Protein AF-A0A0D2I0I9-F1 (afdb_monomer_lite)

Structure (mmCIF, N/CA/C/O backbone):
data_AF-A0A0D2I0I9-F1
#
_entry.id   AF-A0A0D2I0I9-F1
#
loop_
_atom_site.group_PDB
_atom_site.id
_atom_site.type_symbol
_atom_site.label_atom_id
_atom_site.label_alt_id
_atom_site.label_comp_id
_atom_site.label_asym_id
_atom_site.label_entity_id
_atom_site.label_seq_id
_atom_site.pdbx_PDB_ins_code
_atom_site.Cartn_x
_atom_site.Cartn_y
_atom_site.Cartn_z
_atom_site.occupancy
_atom_site.B_iso_or_equiv
_atom_site.auth_seq_id
_atom_site.auth_comp_id
_atom_site.auth_asym_id
_atom_site.auth_atom_id
_atom_site.pdbx_PDB_model_num
ATOM 1 N N . MET A 1 1 ? 18.394 -16.737 -7.332 1.00 65.00 1 MET A N 1
ATOM 2 C CA . MET A 1 1 ? 16.960 -16.412 -7.172 1.00 65.00 1 MET A CA 1
ATOM 3 C C . MET A 1 1 ? 16.211 -17.702 -6.835 1.00 65.00 1 MET A C 1
ATOM 5 O O . MET A 1 1 ? 16.550 -18.721 -7.428 1.00 65.00 1 MET A O 1
ATOM 9 N N . ARG A 1 2 ? 15.306 -17.717 -5.844 1.00 75.50 2 ARG A N 1
ATOM 10 C CA . ARG A 1 2 ? 14.574 -18.941 -5.442 1.00 75.50 2 ARG A CA 1
ATOM 11 C C . ARG A 1 2 ? 13.540 -19.319 -6.511 1.00 75.50 2 ARG A C 1
ATOM 13 O O . ARG A 1 2 ? 13.023 -18.432 -7.182 1.00 75.50 2 ARG A O 1
ATOM 20 N N . THR A 1 3 ? 13.212 -20.605 -6.648 1.00 78.44 3 THR A N 1
ATOM 21 C CA . THR A 1 3 ? 12.229 -21.095 -7.637 1.00 78.44 3 THR A CA 1
ATOM 22 C C . THR A 1 3 ? 10.871 -20.405 -7.495 1.00 78.44 3 THR A C 1
ATOM 24 O O . THR A 1 3 ? 10.286 -20.002 -8.491 1.00 78.44 3 THR A O 1
ATOM 27 N N . GLU A 1 4 ? 10.416 -20.187 -6.261 1.00 75.25 4 GLU A N 1
ATOM 28 C CA . GLU A 1 4 ? 9.166 -19.477 -5.957 1.00 75.25 4 GLU A CA 1
ATOM 29 C C . GLU A 1 4 ? 9.177 -18.035 -6.482 1.00 75.25 4 GLU A C 1
ATOM 31 O O . GLU A 1 4 ? 8.215 -17.599 -7.103 1.00 75.25 4 GLU A O 1
ATOM 36 N N . THR A 1 5 ? 10.300 -17.323 -6.337 1.00 73.81 5 THR A N 1
ATOM 37 C CA . THR A 1 5 ? 10.480 -15.971 -6.883 1.00 73.81 5 THR A CA 1
ATOM 38 C C . THR A 1 5 ? 10.406 -15.964 -8.407 1.00 73.81 5 THR A C 1
ATOM 40 O O . THR A 1 5 ? 9.771 -15.090 -8.984 1.00 73.81 5 THR A O 1
ATOM 43 N N . VAL A 1 6 ? 11.039 -16.935 -9.073 1.00 79.25 6 VAL A N 1
ATOM 44 C CA . VAL A 1 6 ? 11.017 -17.025 -10.542 1.00 79.25 6 VAL A CA 1
ATOM 45 C C . VAL A 1 6 ? 9.598 -17.288 -11.041 1.00 79.25 6 VAL A C 1
ATOM 47 O O . VAL A 1 6 ? 9.152 -16.611 -11.965 1.00 79.25 6 VAL A O 1
ATOM 50 N N . SER A 1 7 ? 8.867 -18.206 -10.402 1.00 79.81 7 SER A N 1
ATOM 51 C CA . SER A 1 7 ? 7.455 -18.450 -10.712 1.00 79.81 7 SER A CA 1
ATOM 52 C C . SER A 1 7 ? 6.603 -17.204 -10.474 1.00 79.81 7 SER A C 1
ATOM 54 O O . SER A 1 7 ? 5.818 -16.836 -11.341 1.00 79.81 7 SER A O 1
ATOM 56 N N . PHE A 1 8 ? 6.803 -16.505 -9.352 1.00 76.50 8 PHE A N 1
ATOM 57 C CA . PHE A 1 8 ? 6.078 -15.275 -9.037 1.00 76.50 8 PHE A CA 1
ATOM 58 C C . PHE A 1 8 ? 6.312 -14.187 -10.094 1.00 76.50 8 PHE A C 1
ATOM 60 O O . PHE A 1 8 ? 5.357 -13.606 -10.603 1.00 76.50 8 PHE A O 1
ATOM 67 N N . ILE A 1 9 ? 7.568 -13.951 -10.486 1.00 75.12 9 ILE A N 1
ATOM 68 C CA . ILE A 1 9 ? 7.923 -12.994 -11.545 1.00 75.12 9 ILE A CA 1
ATOM 69 C C . ILE A 1 9 ? 7.280 -13.391 -12.868 1.00 75.12 9 ILE A C 1
ATOM 71 O O . ILE A 1 9 ? 6.683 -12.552 -13.539 1.00 75.12 9 ILE A O 1
ATOM 75 N N . PHE A 1 10 ? 7.392 -14.665 -13.243 1.00 79.69 10 PHE A N 1
ATOM 76 C CA . PHE A 1 10 ? 6.822 -15.159 -14.486 1.00 79.69 10 PHE A CA 1
ATOM 77 C C . PHE A 1 10 ? 5.309 -14.918 -14.536 1.00 79.69 10 PHE A C 1
ATOM 79 O O . PHE A 1 10 ? 4.807 -14.357 -15.509 1.00 79.69 10 PHE A O 1
ATOM 86 N N . GLU A 1 11 ? 4.603 -15.243 -13.452 1.00 78.81 11 GLU A N 1
ATOM 87 C CA . GLU A 1 11 ? 3.157 -15.050 -13.339 1.00 78.81 11 GLU A CA 1
ATOM 88 C C . GLU A 1 11 ? 2.715 -13.582 -13.337 1.00 78.81 11 GLU A C 1
ATOM 90 O O . GLU A 1 11 ? 1.663 -13.284 -13.891 1.00 78.81 11 GLU A O 1
ATOM 95 N N . HIS A 1 12 ? 3.481 -12.669 -12.735 1.00 70.19 12 HIS A N 1
ATOM 96 C CA . HIS A 1 12 ? 3.017 -11.292 -12.500 1.00 70.19 12 HIS A CA 1
ATOM 97 C C . HIS A 1 12 ? 3.595 -10.253 -13.463 1.00 70.19 12 HIS A C 1
ATOM 99 O O . HIS A 1 12 ? 3.054 -9.154 -13.566 1.00 70.19 12 HIS A O 1
ATOM 105 N N . VAL A 1 13 ? 4.696 -10.567 -14.149 1.00 75.69 13 VAL A N 1
ATOM 106 C CA . VAL A 1 13 ? 5.350 -9.647 -15.095 1.00 75.69 13 VAL A CA 1
ATOM 107 C C . VAL A 1 13 ? 5.049 -10.027 -16.541 1.00 75.69 13 VAL A C 1
ATOM 109 O O . VAL A 1 13 ? 4.868 -9.144 -17.376 1.00 75.69 13 VAL A O 1
ATOM 112 N N . PHE A 1 14 ? 5.001 -11.326 -16.850 1.00 78.81 14 PHE A N 1
ATOM 113 C CA . PHE A 1 14 ? 4.925 -11.806 -18.232 1.00 78.81 14 PHE A CA 1
ATOM 114 C C . PHE A 1 14 ? 3.568 -12.404 -18.604 1.00 78.81 14 PHE A C 1
ATOM 116 O O . PHE A 1 14 ? 3.198 -12.365 -19.778 1.00 78.81 14 PHE A O 1
ATOM 123 N N . LEU A 1 15 ? 2.829 -12.957 -17.638 1.00 75.12 15 LEU A N 1
ATOM 124 C CA . LEU A 1 15 ? 1.494 -13.492 -17.884 1.00 75.12 15 LEU A CA 1
ATOM 125 C C . LEU A 1 15 ? 0.408 -12.433 -17.636 1.00 75.12 15 LEU A C 1
ATOM 127 O O . LEU A 1 15 ? 0.596 -11.517 -16.834 1.00 75.12 15 LEU A O 1
ATOM 131 N N . PRO A 1 16 ? -0.749 -12.544 -18.315 1.00 72.00 16 PRO A N 1
ATOM 132 C CA . PRO A 1 16 ? -1.910 -11.736 -17.983 1.00 72.00 16 PRO A CA 1
ATOM 133 C C . PRO A 1 16 ? -2.309 -11.941 -16.514 1.00 72.00 16 PRO A C 1
ATOM 135 O O . PRO A 1 16 ? -2.201 -13.064 -16.013 1.00 72.00 16 PRO A O 1
ATOM 138 N N . PRO A 1 17 ? -2.839 -10.905 -15.841 1.00 64.69 17 PRO A N 1
ATOM 139 C CA . PRO A 1 17 ? -3.381 -11.059 -14.499 1.00 64.69 17 PRO A CA 1
ATOM 140 C C . PRO A 1 17 ? -4.423 -12.188 -14.465 1.00 64.69 17 PRO A C 1
ATOM 142 O O . PRO A 1 17 ? -5.365 -12.197 -15.262 1.00 64.69 17 PRO A O 1
ATOM 145 N N . LYS A 1 18 ? -4.266 -13.134 -13.535 1.00 64.38 18 LYS A N 1
ATOM 146 C CA . LYS A 1 18 ? -5.286 -14.128 -13.173 1.00 64.38 18 LYS A CA 1
ATOM 147 C C . LYS A 1 18 ? -6.562 -13.436 -12.689 1.00 64.38 18 LYS A C 1
ATOM 149 O O . LYS A 1 18 ? -6.565 -12.264 -12.301 1.00 64.38 18 LYS A O 1
ATOM 154 N N . LEU A 1 19 ? -7.660 -14.189 -12.722 1.00 59.88 19 LEU A N 1
ATOM 155 C CA . LEU A 1 19 ? -8.979 -13.685 -12.363 1.00 59.88 19 LEU A CA 1
ATOM 156 C C . LEU A 1 19 ? -9.015 -13.178 -10.908 1.00 59.88 19 LEU A C 1
ATOM 158 O O . LEU A 1 19 ? -8.387 -13.787 -10.042 1.00 59.88 19 LEU A O 1
ATOM 162 N N . PRO A 1 20 ? -9.822 -12.142 -10.600 1.00 52.94 20 PRO A N 1
ATOM 163 C CA . PRO A 1 20 ? -9.927 -11.546 -9.261 1.00 52.94 20 PRO A CA 1
ATOM 164 C C . PRO A 1 20 ? -10.445 -12.472 -8.152 1.00 52.94 20 PRO A C 1
ATOM 166 O O . PRO A 1 20 ? -10.713 -11.983 -7.063 1.00 52.94 20 PRO A O 1
ATOM 169 N N . GLN A 1 21 ? -10.683 -13.755 -8.437 1.00 52.09 21 GLN A N 1
ATOM 170 C CA . GLN A 1 21 ? -11.244 -14.749 -7.517 1.00 52.09 21 GLN A CA 1
ATOM 171 C C . GLN A 1 21 ? -10.174 -15.691 -6.934 1.00 52.09 21 GLN A C 1
ATOM 173 O O . GLN A 1 21 ? -10.448 -16.389 -5.960 1.00 52.09 21 GLN A O 1
ATOM 178 N N . GLU A 1 22 ? -8.946 -15.668 -7.461 1.00 54.88 22 GLU A N 1
ATOM 179 C CA . GLU A 1 22 ? -7.829 -16.474 -6.961 1.00 54.88 22 GLU A CA 1
ATOM 180 C C . GLU A 1 22 ? -6.856 -15.616 -6.143 1.00 54.88 22 GLU A C 1
ATOM 182 O O . GLU A 1 22 ? -6.432 -14.543 -6.569 1.00 54.88 22 GLU A O 1
ATOM 187 N N . HIS A 1 23 ? -6.509 -16.080 -4.938 1.00 51.91 23 HIS A N 1
ATOM 188 C CA . HIS A 1 23 ? -5.49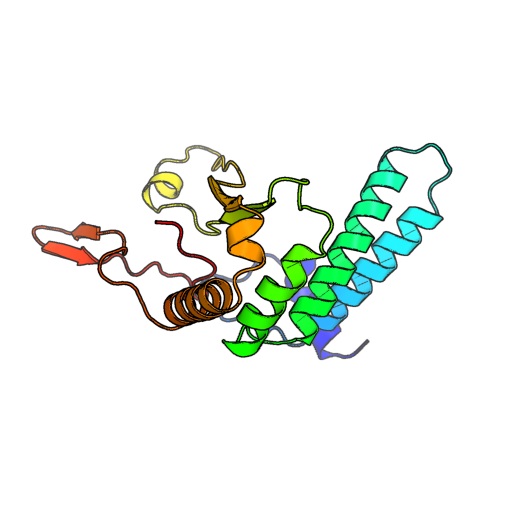5 -15.429 -4.110 1.00 51.91 23 HIS A CA 1
ATOM 189 C C . HIS A 1 23 ? -4.115 -15.724 -4.695 1.00 51.91 23 HIS A C 1
ATOM 191 O O . HIS A 1 23 ? -3.735 -16.891 -4.815 1.00 51.91 23 HIS A O 1
ATOM 197 N N . TYR A 1 24 ? -3.332 -14.689 -4.994 1.00 58.09 24 TYR A N 1
ATOM 198 C CA . TYR A 1 24 ? -1.909 -14.893 -5.217 1.00 58.09 24 TYR A CA 1
ATOM 199 C C . TYR A 1 24 ? -1.239 -15.153 -3.882 1.00 58.09 24 TYR A C 1
ATOM 201 O O . TYR A 1 24 ? -1.373 -14.385 -2.929 1.00 58.09 24 TYR A O 1
ATOM 209 N N . ASN A 1 25 ? -0.497 -16.248 -3.822 1.00 61.19 25 ASN A N 1
ATOM 210 C CA . ASN A 1 25 ? 0.466 -16.416 -2.762 1.00 61.19 25 ASN A CA 1
ATOM 211 C C . ASN A 1 25 ? 1.595 -15.404 -3.011 1.00 61.19 25 ASN A C 1
ATOM 213 O O . ASN A 1 25 ? 2.303 -15.518 -4.007 1.00 61.19 25 ASN A O 1
ATOM 217 N N . GLU A 1 26 ? 1.744 -14.401 -2.142 1.00 67.56 26 GLU A N 1
ATOM 218 C CA . GLU A 1 26 ? 2.763 -13.351 -2.299 1.00 67.56 26 GLU A CA 1
ATOM 219 C C . GLU A 1 26 ? 4.201 -13.853 -2.005 1.00 67.56 26 GLU A C 1
ATOM 221 O O . GLU A 1 26 ? 5.139 -13.058 -1.922 1.00 67.56 26 GLU A O 1
ATOM 226 N N . LEU A 1 27 ? 4.406 -15.171 -1.858 1.00 66.94 27 LEU A N 1
ATOM 227 C CA . LEU A 1 27 ? 5.730 -15.791 -1.762 1.00 66.94 27 LEU A CA 1
ATOM 228 C C . LEU A 1 27 ? 6.600 -15.385 -2.964 1.00 66.94 27 LEU A C 1
ATOM 230 O O . LEU A 1 27 ? 6.396 -15.840 -4.088 1.00 66.94 27 LEU A O 1
ATOM 234 N N . GLY A 1 28 ? 7.594 -14.533 -2.711 1.00 69.62 28 GLY A N 1
ATOM 235 C CA . GLY A 1 28 ? 8.526 -14.023 -3.717 1.00 69.62 28 GLY A CA 1
ATOM 236 C C . GLY A 1 28 ? 8.319 -12.560 -4.118 1.00 69.62 28 GLY A C 1
ATOM 237 O O . GLY A 1 28 ? 9.194 -12.018 -4.799 1.00 69.62 28 GLY A O 1
ATOM 238 N N . ALA A 1 29 ? 7.239 -11.903 -3.679 1.00 74.25 29 ALA A N 1
ATOM 239 C CA . ALA A 1 29 ? 7.004 -10.478 -3.931 1.00 74.25 29 ALA A CA 1
ATOM 240 C C . ALA A 1 29 ? 8.083 -9.585 -3.289 1.00 74.25 29 ALA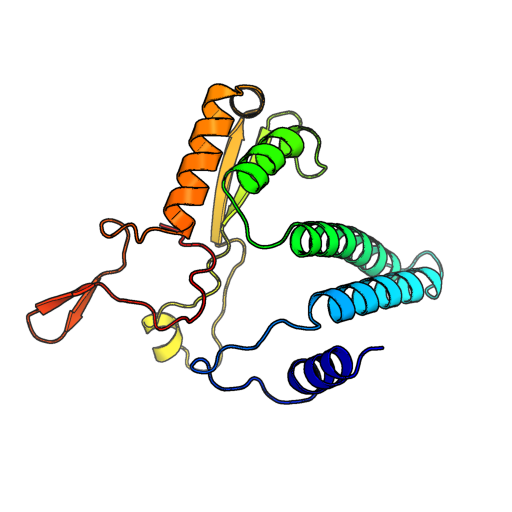 A C 1
ATOM 242 O O . ALA A 1 29 ? 8.531 -8.616 -3.900 1.00 74.25 29 ALA A O 1
ATOM 243 N N . ASP A 1 30 ? 8.558 -9.961 -2.099 1.00 76.56 30 ASP A N 1
ATOM 244 C CA . ASP A 1 30 ? 9.677 -9.333 -1.387 1.00 76.56 30 ASP A CA 1
ATOM 245 C C . ASP A 1 30 ? 10.964 -9.311 -2.224 1.00 76.56 30 ASP A C 1
ATOM 247 O O . ASP A 1 30 ? 11.649 -8.292 -2.336 1.00 76.56 30 ASP A O 1
ATOM 251 N N . ASN A 1 31 ? 11.282 -10.448 -2.841 1.00 79.06 31 ASN A N 1
ATOM 252 C CA . ASN A 1 31 ? 12.477 -10.624 -3.648 1.00 79.06 31 ASN A CA 1
ATOM 253 C C . ASN A 1 31 ? 12.342 -9.872 -4.971 1.00 79.06 31 ASN A C 1
ATOM 255 O O . ASN A 1 31 ? 13.270 -9.167 -5.350 1.00 79.06 31 ASN A O 1
ATOM 259 N N . LEU A 1 32 ? 11.182 -9.943 -5.635 1.00 82.00 32 LEU A N 1
ATOM 260 C CA . LEU A 1 32 ? 10.924 -9.151 -6.840 1.00 82.00 32 LEU A CA 1
ATOM 261 C C . LEU A 1 32 ? 11.068 -7.648 -6.564 1.00 82.00 32 LEU A C 1
ATOM 263 O O . LEU A 1 32 ? 11.703 -6.938 -7.337 1.00 82.00 32 LEU A O 1
ATOM 267 N N . LEU A 1 33 ? 10.540 -7.160 -5.443 1.00 83.38 33 LEU A N 1
ATOM 268 C CA . LEU 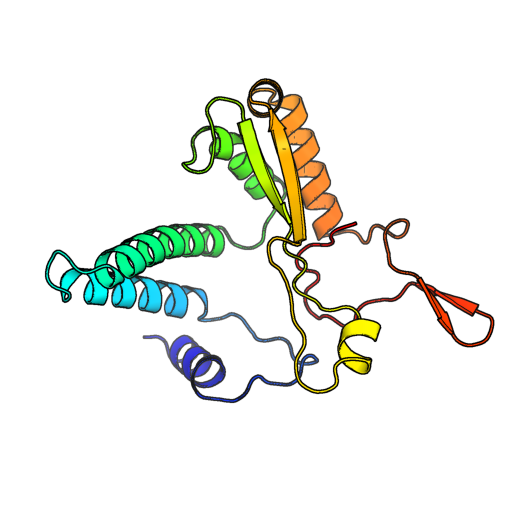A 1 33 ? 10.657 -5.753 -5.070 1.00 83.38 33 LEU A CA 1
ATOM 269 C C . LEU A 1 33 ? 12.121 -5.331 -4.843 1.00 83.38 33 LEU A C 1
ATOM 271 O O . LEU A 1 33 ? 12.524 -4.251 -5.285 1.00 83.38 33 LEU A O 1
ATOM 275 N N . LYS A 1 34 ? 12.930 -6.198 -4.219 1.00 86.88 34 LYS A N 1
ATOM 276 C CA . LYS A 1 34 ? 14.384 -6.007 -4.057 1.00 86.88 34 LYS A CA 1
ATOM 277 C C . LYS A 1 34 ? 15.104 -5.965 -5.411 1.00 86.88 34 LYS A C 1
ATOM 279 O O . LYS A 1 34 ? 15.905 -5.059 -5.632 1.00 86.88 34 LYS A O 1
ATOM 284 N N . GLU A 1 35 ? 14.769 -6.863 -6.338 1.00 87.50 35 GLU A N 1
ATOM 285 C CA . GLU A 1 35 ? 15.321 -6.860 -7.703 1.00 87.50 35 GLU A CA 1
ATOM 286 C C . GLU A 1 35 ? 14.939 -5.592 -8.484 1.00 87.50 35 GLU A C 1
ATOM 288 O O . GLU A 1 35 ? 15.789 -4.993 -9.142 1.00 87.50 35 GLU A O 1
ATOM 293 N N . ILE A 1 36 ? 13.692 -5.115 -8.368 1.00 86.75 36 ILE A N 1
ATOM 294 C CA . ILE A 1 36 ? 13.259 -3.857 -9.004 1.00 86.75 36 ILE A CA 1
ATOM 295 C C . ILE A 1 36 ? 14.014 -2.662 -8.406 1.00 86.75 36 ILE A C 1
ATOM 297 O O . ILE A 1 36 ? 14.427 -1.775 -9.155 1.00 86.75 36 ILE A O 1
ATOM 301 N N . SER A 1 37 ? 14.232 -2.627 -7.084 1.00 90.19 37 SER A N 1
ATOM 302 C CA . SER A 1 37 ? 15.028 -1.562 -6.450 1.00 90.19 37 SER A CA 1
ATOM 303 C C . SER A 1 37 ? 16.474 -1.560 -6.955 1.00 90.19 37 SER A C 1
ATOM 305 O O . SER A 1 37 ? 16.995 -0.502 -7.325 1.00 90.19 37 SER A O 1
ATOM 307 N N . HIS A 1 38 ? 17.108 -2.736 -7.049 1.00 91.44 38 HIS A N 1
ATOM 308 C CA . HIS A 1 38 ? 18.450 -2.870 -7.622 1.00 91.44 38 HIS A CA 1
ATOM 309 C C . HIS A 1 38 ? 18.499 -2.392 -9.074 1.00 91.44 38 HIS A C 1
ATOM 311 O O . HIS A 1 38 ? 19.304 -1.518 -9.392 1.00 91.44 38 HIS A O 1
ATOM 317 N N . ALA A 1 39 ? 17.582 -2.861 -9.922 1.00 91.00 39 ALA A N 1
ATOM 318 C CA . ALA A 1 39 ? 17.512 -2.434 -11.315 1.00 91.00 39 ALA A CA 1
ATOM 319 C C . ALA A 1 39 ? 17.312 -0.913 -11.440 1.00 91.00 39 ALA A C 1
ATOM 321 O O . ALA A 1 39 ? 18.018 -0.256 -12.202 1.00 91.00 39 ALA A O 1
ATOM 322 N N . ALA A 1 40 ? 16.403 -0.320 -10.657 1.00 91.25 40 ALA A N 1
ATOM 323 C CA . ALA A 1 40 ? 16.171 1.127 -10.654 1.00 91.25 40 ALA A CA 1
ATOM 324 C C . ALA A 1 40 ? 17.430 1.921 -10.258 1.00 91.25 40 ALA A C 1
ATOM 326 O O . ALA A 1 40 ? 17.701 2.988 -10.821 1.00 91.25 40 ALA A O 1
ATOM 327 N N . ARG A 1 41 ? 18.216 1.402 -9.306 1.00 93.25 41 ARG A N 1
ATOM 328 C CA . ARG A 1 41 ? 19.495 1.993 -8.894 1.00 93.25 41 ARG A CA 1
ATOM 329 C C . ARG A 1 41 ? 20.536 1.893 -10.010 1.00 93.25 41 ARG A C 1
ATOM 331 O O . ARG A 1 41 ? 21.168 2.901 -10.327 1.00 93.25 41 ARG A O 1
ATOM 338 N N . ASP A 1 42 ? 20.652 0.736 -10.651 1.00 93.75 42 ASP A N 1
ATOM 339 C CA . ASP A 1 42 ? 21.582 0.513 -11.761 1.00 93.75 42 ASP A CA 1
ATOM 340 C C . ASP A 1 42 ? 21.262 1.418 -12.958 1.00 93.75 42 ASP A C 1
ATOM 342 O O . ASP A 1 42 ? 22.155 2.093 -13.473 1.00 93.75 42 ASP A O 1
ATOM 346 N N . PHE A 1 43 ? 19.985 1.542 -13.338 1.00 90.06 43 PHE A N 1
ATOM 347 C CA . PHE A 1 43 ? 19.551 2.479 -14.383 1.00 90.06 43 PHE A CA 1
ATOM 348 C C . PHE A 1 43 ? 19.880 3.932 -14.027 1.00 90.06 43 PHE A C 1
ATOM 350 O O . PHE A 1 43 ? 20.400 4.677 -14.858 1.00 90.06 43 PHE A O 1
ATOM 357 N N . SER A 1 44 ? 19.646 4.341 -12.778 1.00 89.75 44 SER A N 1
ATOM 358 C CA . SER A 1 44 ? 20.027 5.675 -12.300 1.00 89.75 44 SER A CA 1
ATOM 359 C C . SER A 1 44 ? 21.542 5.934 -12.395 1.00 89.75 44 SER A C 1
ATOM 361 O O . SER A 1 44 ? 21.967 7.063 -12.664 1.00 89.75 44 SER A O 1
ATOM 363 N N . HIS A 1 45 ? 22.378 4.916 -12.183 1.00 89.69 45 HIS A N 1
ATOM 364 C CA . HIS A 1 45 ? 23.834 5.045 -12.290 1.00 89.69 45 HIS A CA 1
ATOM 365 C C . HIS A 1 45 ? 24.345 4.997 -13.732 1.00 89.69 45 HIS A C 1
ATOM 367 O O . HIS A 1 45 ? 25.321 5.680 -14.041 1.00 89.69 45 HIS A O 1
ATOM 373 N N . ALA A 1 46 ? 23.687 4.235 -14.605 1.00 91.44 46 ALA A N 1
ATOM 374 C CA . ALA A 1 46 ? 24.055 4.105 -16.012 1.00 91.44 46 ALA A CA 1
ATOM 375 C C . ALA A 1 46 ? 23.721 5.358 -16.842 1.00 91.44 46 ALA A C 1
ATOM 377 O O . ALA A 1 46 ? 24.360 5.613 -17.864 1.00 91.44 46 ALA A O 1
ATOM 378 N N . LEU A 1 47 ? 22.734 6.154 -16.416 1.00 89.75 47 LEU A N 1
ATOM 379 C CA . LEU A 1 47 ? 22.334 7.366 -17.126 1.00 89.75 47 LEU A CA 1
ATOM 380 C C . LEU A 1 47 ? 23.289 8.547 -16.833 1.00 89.75 47 LEU A C 1
ATOM 382 O O . LEU A 1 47 ? 23.535 8.877 -15.667 1.00 89.75 47 LEU A O 1
ATOM 386 N N . PRO A 1 48 ? 23.799 9.249 -17.863 1.00 84.06 48 PRO A N 1
ATOM 387 C CA . PRO A 1 48 ? 24.659 10.416 -17.678 1.00 84.06 48 PRO A CA 1
ATOM 388 C C . PRO A 1 48 ? 23.897 11.598 -17.051 1.00 84.06 48 PRO A C 1
ATOM 390 O O . PRO A 1 48 ? 22.691 11.757 -17.238 1.00 84.06 48 PRO A O 1
ATOM 393 N N . ALA A 1 49 ? 24.597 12.453 -16.296 1.00 78.00 49 ALA A N 1
ATOM 394 C CA . ALA A 1 49 ? 24.045 13.738 -15.852 1.00 78.00 49 ALA A CA 1
ATOM 395 C C . ALA A 1 49 ? 24.281 14.839 -16.906 1.00 78.00 49 ALA A C 1
ATOM 397 O O . ALA A 1 49 ? 25.360 14.852 -17.498 1.00 78.00 49 ALA A O 1
ATOM 398 N N . PRO A 1 50 ? 23.354 15.806 -17.075 1.00 77.62 50 PRO A N 1
ATOM 399 C CA . PRO A 1 50 ? 22.025 15.910 -16.466 1.00 77.62 50 PRO A CA 1
ATOM 400 C C . PRO A 1 50 ? 20.954 15.219 -17.330 1.00 77.62 50 PRO A C 1
ATOM 402 O O . PRO A 1 50 ? 20.706 15.619 -18.462 1.00 77.62 50 PRO A O 1
ATOM 405 N N . ASN A 1 51 ? 20.289 14.200 -16.783 1.00 78.62 51 ASN A N 1
ATOM 406 C CA . ASN A 1 51 ? 19.148 13.548 -17.424 1.00 78.62 51 ASN A CA 1
ATOM 407 C C . ASN A 1 51 ? 17.963 13.533 -16.445 1.00 78.62 51 ASN A C 1
ATOM 409 O O . ASN A 1 51 ? 18.093 13.067 -15.312 1.00 78.62 51 ASN A O 1
ATOM 413 N N . ASN A 1 52 ? 16.809 14.044 -16.876 1.00 85.25 52 ASN A N 1
ATOM 414 C CA . ASN A 1 52 ? 15.580 14.040 -16.079 1.00 85.25 52 ASN A CA 1
ATOM 415 C C . ASN A 1 52 ? 15.153 12.614 -15.696 1.00 85.25 52 ASN A C 1
ATOM 417 O O . ASN A 1 52 ? 14.679 12.394 -14.583 1.00 85.25 52 ASN A O 1
ATOM 421 N N . GLU A 1 53 ? 15.397 11.627 -16.558 1.00 84.81 53 GLU A N 1
ATOM 422 C CA . GLU A 1 53 ? 15.127 10.216 -16.268 1.00 84.81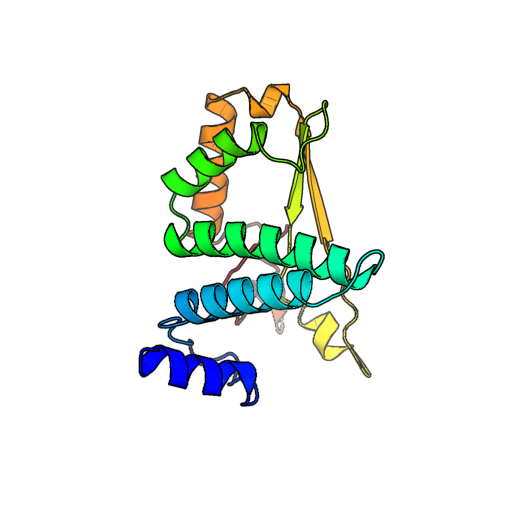 53 GLU A CA 1
ATOM 423 C C . GLU A 1 53 ? 15.978 9.702 -15.109 1.00 84.81 53 GLU A C 1
ATOM 425 O O . GLU A 1 53 ? 15.476 8.990 -14.243 1.00 84.81 53 GLU A O 1
ATOM 430 N N . ARG A 1 54 ? 17.244 10.129 -15.016 1.00 86.12 54 ARG A N 1
ATOM 431 C CA . ARG A 1 54 ? 18.107 9.785 -13.879 1.00 86.12 54 ARG A CA 1
ATOM 432 C C . ARG A 1 54 ? 17.496 10.249 -12.560 1.00 86.12 54 ARG A C 1
ATOM 434 O O . ARG A 1 54 ? 17.536 9.520 -11.568 1.00 86.12 54 ARG A O 1
ATOM 441 N N . HIS A 1 55 ? 16.915 11.450 -12.545 1.00 83.38 55 HIS A N 1
ATOM 442 C CA . HIS A 1 55 ? 16.216 11.956 -11.367 1.00 83.38 55 HIS A CA 1
ATOM 443 C C . HIS A 1 55 ? 14.995 11.094 -11.028 1.00 83.38 55 HIS A C 1
ATOM 445 O O . HIS A 1 55 ? 14.814 10.742 -9.864 1.00 83.38 55 HIS A O 1
ATOM 451 N N . ILE A 1 56 ? 14.204 10.700 -12.030 1.00 85.62 56 ILE A N 1
ATOM 452 C CA . ILE A 1 56 ? 13.036 9.827 -11.847 1.00 85.62 56 ILE A CA 1
ATOM 453 C C . ILE A 1 56 ? 13.457 8.477 -11.251 1.00 85.62 56 ILE A C 1
ATOM 455 O O . ILE A 1 56 ? 12.914 8.079 -10.223 1.00 85.62 56 ILE A O 1
ATOM 459 N N . TRP A 1 57 ? 14.472 7.813 -11.812 1.00 88.62 57 TRP A N 1
ATOM 460 C CA . TRP A 1 57 ? 14.983 6.535 -11.295 1.00 88.62 57 TRP A CA 1
ATOM 461 C C . TRP A 1 57 ? 15.590 6.660 -9.888 1.00 88.62 57 TRP A C 1
ATOM 463 O O . TRP A 1 57 ? 15.408 5.782 -9.041 1.00 88.62 57 TRP A O 1
ATOM 473 N N . THR A 1 58 ? 16.246 7.785 -9.584 1.00 86.44 58 THR A N 1
ATOM 474 C CA . THR A 1 58 ? 16.735 8.086 -8.224 1.00 86.44 58 THR A CA 1
ATOM 475 C C . THR A 1 58 ? 15.585 8.247 -7.225 1.00 86.44 58 THR A C 1
ATOM 477 O O . THR A 1 58 ? 15.669 7.764 -6.098 1.00 86.44 58 THR A O 1
ATOM 480 N N . GLN A 1 59 ? 14.502 8.929 -7.603 1.00 81.62 59 GLN A N 1
ATOM 481 C CA . GLN A 1 59 ? 13.327 9.070 -6.736 1.00 81.62 59 GLN A CA 1
ATOM 482 C C . GLN A 1 59 ? 12.596 7.736 -6.566 1.00 81.62 59 GLN A C 1
ATOM 484 O O . GLN A 1 59 ? 12.205 7.386 -5.451 1.00 81.62 59 GLN A O 1
ATOM 489 N N . LEU A 1 60 ? 12.456 6.971 -7.652 1.00 80.62 60 LEU A N 1
ATOM 490 C CA . LEU A 1 60 ? 11.805 5.667 -7.636 1.00 80.62 60 LEU A CA 1
ATOM 491 C C . LEU A 1 60 ? 12.551 4.684 -6.730 1.00 80.62 60 LEU A C 1
ATOM 493 O O . LEU A 1 60 ? 11.925 4.103 -5.852 1.00 80.62 60 LEU A O 1
ATOM 497 N N . SER A 1 61 ? 13.873 4.549 -6.877 1.00 86.12 61 SER A N 1
ATOM 498 C CA . SER A 1 61 ? 14.694 3.674 -6.017 1.00 86.12 61 SER A CA 1
ATOM 499 C C . SER A 1 61 ? 14.554 4.017 -4.531 1.00 86.12 61 SER A C 1
ATOM 501 O O . SER A 1 61 ? 14.290 3.133 -3.722 1.00 86.12 61 SER A O 1
ATOM 503 N N . ARG A 1 62 ? 14.598 5.307 -4.167 1.00 82.06 62 ARG A N 1
ATOM 504 C CA . ARG A 1 62 ? 14.354 5.753 -2.781 1.00 82.06 62 ARG A CA 1
ATOM 505 C C . ARG A 1 62 ? 12.960 5.397 -2.275 1.00 82.06 62 ARG A C 1
ATOM 507 O O . ARG A 1 62 ? 12.796 5.094 -1.097 1.00 82.06 62 ARG A O 1
ATOM 514 N N . SER A 1 63 ? 11.946 5.477 -3.135 1.00 76.38 63 SER A N 1
ATOM 515 C CA . SER A 1 63 ? 10.597 5.056 -2.767 1.00 76.38 63 SER A CA 1
ATOM 516 C C . SER A 1 63 ? 10.541 3.544 -2.573 1.00 76.38 63 SER A C 1
ATOM 518 O O . SER A 1 63 ? 10.009 3.106 -1.558 1.00 76.38 63 SER A O 1
ATOM 520 N N . LEU A 1 64 ? 11.107 2.761 -3.495 1.00 81.31 64 LEU A N 1
ATOM 521 C CA . LEU A 1 64 ? 11.131 1.296 -3.444 1.00 81.31 64 LEU A CA 1
ATOM 522 C C . LEU A 1 64 ? 11.826 0.770 -2.187 1.00 81.31 64 LEU A C 1
ATOM 524 O O . LEU A 1 64 ? 11.314 -0.164 -1.582 1.00 81.31 64 LEU A O 1
ATOM 528 N N . ASP A 1 65 ? 12.904 1.410 -1.731 1.00 82.88 65 ASP A N 1
ATOM 529 C CA . ASP A 1 65 ? 13.562 1.050 -0.467 1.00 82.88 65 ASP A CA 1
ATOM 530 C C . ASP A 1 65 ? 12.596 1.157 0.732 1.00 82.88 65 ASP A C 1
ATOM 532 O O . ASP A 1 65 ? 12.576 0.278 1.595 1.00 82.88 65 ASP A O 1
ATOM 536 N N . LYS A 1 66 ? 11.705 2.162 0.746 1.00 77.25 66 LYS A N 1
ATOM 537 C CA . LYS A 1 66 ? 10.641 2.263 1.763 1.00 77.25 66 LYS A CA 1
ATOM 538 C C . LYS A 1 66 ? 9.589 1.166 1.616 1.00 77.25 66 LYS A C 1
ATOM 540 O O . LYS A 1 66 ? 9.106 0.649 2.616 1.00 77.25 66 LYS A O 1
ATOM 545 N N . TRP A 1 67 ? 9.219 0.803 0.387 1.00 72.00 67 TRP A N 1
ATOM 546 C CA . TRP A 1 67 ? 8.278 -0.297 0.153 1.00 72.00 67 TRP A CA 1
ATOM 547 C C . TRP A 1 67 ? 8.851 -1.639 0.613 1.00 72.00 67 TRP A C 1
ATOM 549 O O . TRP A 1 67 ? 8.116 -2.426 1.201 1.00 72.00 67 TRP A O 1
ATOM 559 N N . ILE A 1 68 ? 10.149 -1.877 0.400 1.00 81.44 68 ILE A N 1
ATOM 560 C CA . ILE A 1 68 ? 10.852 -3.069 0.896 1.00 81.44 68 ILE A CA 1
ATOM 561 C C . ILE A 1 68 ? 10.784 -3.114 2.416 1.00 81.44 68 ILE A C 1
ATOM 563 O O . ILE A 1 68 ? 10.422 -4.141 2.977 1.00 81.44 68 ILE A O 1
ATOM 567 N N . GLU A 1 69 ? 11.063 -1.994 3.081 1.00 79.12 69 GLU A N 1
ATOM 568 C CA . GLU A 1 69 ? 10.971 -1.904 4.537 1.00 79.12 69 GLU A CA 1
ATOM 569 C C . GLU A 1 69 ? 9.548 -2.183 5.045 1.00 79.12 69 GLU A C 1
ATOM 571 O O . GLU A 1 69 ? 9.364 -2.919 6.014 1.00 79.12 69 GLU A O 1
ATOM 576 N N . VAL A 1 70 ? 8.529 -1.622 4.387 1.00 71.19 70 VAL A N 1
ATOM 577 C CA . VAL A 1 70 ? 7.120 -1.878 4.723 1.00 71.19 70 VAL A CA 1
ATOM 578 C C . VAL A 1 70 ? 6.775 -3.356 4.538 1.00 71.19 70 VAL A C 1
ATOM 580 O O . VAL A 1 70 ? 6.095 -3.924 5.388 1.00 71.19 70 VAL A O 1
ATOM 583 N N . TYR A 1 71 ? 7.258 -3.983 3.465 1.00 70.56 71 TYR A N 1
ATOM 584 C CA . TYR A 1 71 ? 6.996 -5.389 3.169 1.00 70.56 71 TYR A CA 1
ATOM 585 C C . TYR A 1 71 ? 7.712 -6.332 4.150 1.00 70.56 71 TYR A C 1
ATOM 587 O O . TYR A 1 71 ? 7.093 -7.254 4.680 1.00 70.56 71 TYR A O 1
ATOM 595 N N . ASP A 1 72 ? 8.982 -6.059 4.470 1.00 74.31 72 ASP A N 1
ATOM 596 C CA . ASP A 1 72 ? 9.777 -6.825 5.442 1.00 74.31 72 ASP A CA 1
ATOM 597 C C . ASP A 1 72 ? 9.195 -6.715 6.869 1.00 74.31 72 ASP A C 1
ATOM 599 O O . ASP A 1 72 ? 9.320 -7.644 7.668 1.00 74.31 72 ASP A O 1
ATOM 603 N N . ARG A 1 73 ? 8.504 -5.610 7.198 1.00 68.81 73 ARG A N 1
ATOM 604 C CA . ARG A 1 73 ? 7.758 -5.458 8.465 1.00 68.81 73 ARG A CA 1
ATOM 605 C C . ARG A 1 73 ? 6.503 -6.345 8.536 1.00 68.81 73 ARG A C 1
ATOM 607 O O . ARG A 1 73 ? 5.950 -6.502 9.624 1.00 68.81 73 ARG A O 1
ATOM 614 N N . GLY A 1 74 ? 6.085 -6.963 7.431 1.00 66.88 74 GLY A N 1
ATOM 615 C CA . GLY A 1 74 ? 4.963 -7.899 7.368 1.00 66.88 74 GLY A CA 1
ATOM 616 C C . GLY A 1 74 ? 3.587 -7.226 7.365 1.00 66.88 74 GLY A C 1
ATOM 617 O O . GLY A 1 74 ? 3.433 -6.054 7.023 1.00 66.88 74 GLY A O 1
ATOM 618 N N . VAL A 1 75 ? 2.552 -7.991 7.729 1.00 66.19 75 VAL A N 1
ATOM 619 C CA . VAL A 1 75 ? 1.163 -7.501 7.736 1.00 66.19 75 VAL A CA 1
ATOM 620 C C . VAL A 1 75 ? 1.024 -6.345 8.736 1.00 66.19 75 VAL A C 1
ATOM 622 O O . VAL A 1 75 ? 1.445 -6.503 9.886 1.00 66.19 75 VAL A O 1
ATOM 625 N N . PRO A 1 76 ? 0.408 -5.206 8.351 1.00 65.88 76 PRO A N 1
ATOM 626 C CA . PRO A 1 76 ? 0.172 -4.093 9.261 1.00 65.88 76 PRO A CA 1
ATOM 627 C C . PRO A 1 76 ? -0.556 -4.563 10.523 1.00 65.88 76 PRO A C 1
ATOM 629 O O . PRO A 1 76 ? -1.739 -4.889 10.501 1.00 65.88 76 PRO A O 1
ATOM 632 N N . CYS A 1 77 ? 0.160 -4.609 11.643 1.00 72.38 77 CYS A N 1
ATOM 633 C CA . CYS A 1 77 ? -0.422 -4.862 12.953 1.00 72.38 77 CYS A CA 1
ATOM 634 C C . CYS A 1 77 ? -0.508 -3.551 13.736 1.00 72.38 77 CYS A C 1
ATOM 636 O O . CYS A 1 77 ? 0.174 -2.572 13.418 1.00 72.38 77 CYS A O 1
ATOM 638 N N . ARG A 1 78 ? -1.326 -3.529 14.793 1.00 78.62 78 ARG A N 1
ATOM 639 C CA . ARG A 1 78 ? -1.555 -2.334 15.623 1.00 78.62 78 ARG A CA 1
ATOM 640 C C . ARG A 1 78 ? -0.258 -1.620 16.024 1.00 78.62 78 ARG A C 1
ATOM 642 O O . ARG A 1 78 ? -0.175 -0.395 15.936 1.00 78.62 78 ARG A O 1
ATOM 649 N N . ASN A 1 79 ? 0.760 -2.382 16.420 1.00 79.88 79 ASN A N 1
ATOM 650 C CA . ASN A 1 79 ? 2.047 -1.835 16.846 1.00 79.88 79 ASN A CA 1
ATOM 651 C C . ASN A 1 79 ? 2.819 -1.224 15.671 1.00 79.88 79 ASN A C 1
ATOM 653 O O . ASN A 1 79 ? 3.284 -0.096 15.783 1.00 79.88 79 ASN A O 1
ATOM 657 N N . ILE A 1 80 ? 2.896 -1.920 14.532 1.00 78.69 80 ILE A N 1
ATOM 658 C CA . ILE A 1 80 ? 3.588 -1.425 13.331 1.00 78.69 80 ILE A CA 1
ATOM 659 C C . ILE A 1 80 ? 2.945 -0.128 12.834 1.00 78.69 80 ILE A C 1
ATOM 661 O O . ILE A 1 80 ? 3.665 0.823 12.528 1.00 78.69 80 ILE A O 1
ATOM 665 N N . ILE A 1 81 ? 1.610 -0.061 12.798 1.00 79.62 81 ILE A N 1
ATOM 666 C CA . ILE A 1 81 ? 0.872 1.141 12.383 1.00 79.62 81 ILE A CA 1
ATOM 667 C C . ILE A 1 81 ? 1.191 2.302 13.327 1.00 79.62 81 ILE A C 1
ATOM 669 O O . ILE A 1 81 ? 1.570 3.378 12.872 1.00 79.62 81 ILE A O 1
ATOM 673 N N . THR A 1 82 ? 1.099 2.075 14.639 1.00 82.44 82 THR A N 1
ATOM 674 C CA . THR A 1 82 ? 1.345 3.121 15.644 1.00 82.44 82 THR A CA 1
ATOM 675 C C . THR A 1 82 ? 2.785 3.630 15.580 1.00 82.44 82 THR A C 1
ATOM 677 O O . THR A 1 82 ? 2.998 4.831 15.458 1.00 82.44 82 THR A O 1
ATOM 680 N N . THR A 1 83 ? 3.777 2.735 15.561 1.00 81.69 83 THR A N 1
ATOM 681 C CA . THR A 1 83 ? 5.196 3.113 15.451 1.00 81.69 83 THR A CA 1
ATOM 682 C C . THR A 1 83 ? 5.492 3.832 14.136 1.00 81.69 83 THR A C 1
ATOM 684 O O . THR A 1 83 ? 6.293 4.762 14.103 1.00 81.69 83 THR A O 1
ATOM 687 N N . THR A 1 84 ? 4.833 3.445 13.043 1.00 79.50 84 THR A N 1
ATOM 688 C CA . THR A 1 84 ? 4.957 4.165 11.769 1.00 79.50 84 THR A CA 1
ATOM 689 C C . THR A 1 84 ? 4.417 5.586 11.900 1.00 79.50 84 THR A C 1
ATOM 691 O O . THR A 1 84 ? 5.121 6.520 11.536 1.00 79.50 84 THR A O 1
ATOM 694 N N . LEU A 1 85 ? 3.228 5.780 12.479 1.00 80.88 85 LEU A N 1
ATOM 695 C CA . LEU A 1 85 ? 2.651 7.111 12.706 1.00 80.88 85 LEU A CA 1
ATOM 696 C C . LEU A 1 85 ? 3.529 7.998 13.605 1.00 80.88 85 LEU A C 1
ATOM 698 O O . LEU A 1 85 ? 3.671 9.188 13.333 1.00 80.88 85 LEU A O 1
ATOM 702 N N . GLU A 1 86 ? 4.151 7.424 14.635 1.00 81.31 86 GLU A N 1
ATOM 703 C CA . GLU A 1 86 ? 5.103 8.138 15.499 1.00 81.31 86 GLU A CA 1
ATOM 704 C C . GLU A 1 86 ? 6.343 8.598 14.716 1.00 81.31 86 GLU A C 1
ATOM 706 O O . GLU A 1 86 ? 6.808 9.730 14.874 1.00 81.31 86 GLU A O 1
ATOM 711 N N . ASN A 1 87 ? 6.846 7.745 13.821 1.00 76.94 87 ASN A N 1
ATOM 712 C CA . ASN A 1 87 ? 8.015 8.039 12.996 1.00 76.94 87 ASN A CA 1
ATOM 713 C C . ASN A 1 87 ? 7.696 8.947 11.802 1.00 76.94 87 ASN A C 1
ATOM 715 O O . ASN A 1 87 ? 8.596 9.628 11.313 1.00 76.94 87 ASN A O 1
ATOM 719 N N . ILE A 1 88 ? 6.432 9.025 11.361 1.00 70.25 88 ILE A N 1
ATOM 720 C CA . ILE A 1 88 ? 6.017 9.911 10.263 1.00 70.25 88 ILE A CA 1
ATOM 721 C C . ILE A 1 88 ? 6.402 11.351 10.563 1.00 70.25 88 ILE A C 1
ATOM 723 O O . ILE A 1 88 ? 6.784 12.043 9.631 1.00 70.25 88 ILE A O 1
ATOM 727 N N . CYS A 1 89 ? 6.401 11.801 11.826 1.00 58.12 89 CYS A N 1
ATOM 728 C CA . CYS A 1 89 ? 6.848 13.150 12.196 1.00 58.12 89 CYS A CA 1
ATOM 729 C C . CYS A 1 89 ? 8.272 13.484 11.693 1.00 58.12 89 CYS A C 1
ATOM 731 O O . CYS A 1 89 ? 8.594 14.661 11.519 1.00 58.12 89 CYS A O 1
ATOM 733 N N . GLN A 1 90 ? 9.105 12.471 11.443 1.00 54.41 90 GLN A N 1
ATOM 734 C CA . GLN A 1 90 ? 10.493 12.597 10.993 1.00 54.41 90 GLN A CA 1
ATOM 735 C C . GLN A 1 90 ? 10.663 12.454 9.470 1.00 54.41 90 GLN A C 1
ATOM 737 O O . GLN A 1 90 ? 11.769 12.647 8.970 1.00 54.41 90 GLN A O 1
ATOM 742 N N . ASP A 1 91 ? 9.600 12.124 8.727 1.00 53.22 91 ASP A N 1
ATOM 743 C CA . ASP A 1 91 ? 9.700 11.693 7.332 1.00 53.22 91 ASP A CA 1
ATOM 744 C C . ASP A 1 91 ? 9.383 12.803 6.299 1.00 53.22 91 ASP A C 1
ATOM 746 O O . ASP A 1 91 ? 8.630 13.750 6.535 1.00 53.22 91 ASP A O 1
ATOM 750 N N . VAL A 1 92 ? 9.989 12.678 5.114 1.00 43.53 92 VAL A N 1
ATOM 751 C CA . VAL A 1 92 ? 10.289 13.760 4.142 1.00 43.53 92 VAL A CA 1
ATOM 752 C C . VAL A 1 92 ? 9.065 14.445 3.498 1.00 43.53 92 VAL A C 1
ATOM 754 O O . VAL A 1 92 ? 9.197 15.528 2.931 1.00 43.53 92 VAL A O 1
ATOM 757 N N . ARG A 1 93 ? 7.858 13.867 3.586 1.00 51.56 93 ARG A N 1
ATOM 758 C CA . ARG A 1 93 ? 6.621 14.494 3.063 1.00 51.56 93 ARG A CA 1
ATOM 759 C C . ARG A 1 93 ? 5.973 15.490 4.035 1.00 51.56 93 ARG A C 1
ATOM 761 O O . ARG A 1 93 ? 4.960 16.098 3.688 1.00 51.56 93 ARG A O 1
ATOM 768 N N . ASN A 1 94 ? 6.548 15.691 5.218 1.00 58.50 94 ASN A N 1
ATOM 769 C CA . ASN A 1 94 ? 6.008 16.630 6.191 1.00 58.50 94 ASN A CA 1
ATOM 770 C C . ASN A 1 94 ? 6.470 18.055 5.923 1.00 58.50 94 ASN A C 1
ATOM 772 O O . ASN A 1 94 ? 7.659 18.377 5.941 1.00 58.50 94 ASN A O 1
ATOM 776 N N . GLY A 1 95 ? 5.493 18.937 5.740 1.00 62.09 95 GLY A N 1
ATOM 777 C CA . GLY A 1 95 ? 5.738 20.366 5.803 1.00 62.09 95 GLY A CA 1
ATOM 778 C C . GLY A 1 95 ? 5.967 20.811 7.252 1.00 62.09 95 GLY A C 1
ATOM 779 O O . GLY A 1 95 ? 5.583 20.117 8.195 1.00 62.09 95 GLY A O 1
ATOM 780 N N . PRO A 1 96 ? 6.490 22.027 7.473 1.00 66.44 96 PRO A N 1
ATOM 781 C CA . PRO A 1 96 ? 6.706 22.572 8.819 1.00 66.44 96 PRO A CA 1
ATOM 782 C C . PRO A 1 96 ? 5.426 22.650 9.674 1.00 66.44 96 PRO A C 1
ATOM 784 O O . PRO A 1 96 ? 5.509 22.811 10.889 1.00 66.44 96 PRO A O 1
ATOM 787 N N . LYS A 1 97 ? 4.250 22.536 9.044 1.00 80.81 97 LYS A N 1
ATOM 788 C CA . LYS A 1 97 ? 2.930 22.645 9.670 1.00 80.81 97 LYS A CA 1
ATOM 789 C C . LYS A 1 97 ? 2.295 21.292 10.024 1.00 80.81 97 LYS A C 1
ATOM 791 O O . LYS A 1 97 ? 1.333 21.286 10.787 1.00 80.81 97 LYS A O 1
ATOM 796 N N . GLY A 1 98 ? 2.791 20.170 9.491 1.00 83.12 98 GLY A N 1
ATOM 797 C CA . GLY A 1 98 ? 2.171 18.858 9.694 1.00 83.12 98 GLY A CA 1
ATOM 798 C C . GLY A 1 98 ? 2.369 17.870 8.542 1.00 83.12 98 GLY A C 1
ATOM 799 O O . GLY A 1 98 ? 3.216 18.076 7.670 1.00 83.12 98 GLY A O 1
ATOM 800 N N . ALA A 1 99 ? 1.554 16.817 8.540 1.00 83.31 99 ALA A N 1
ATOM 801 C CA . ALA A 1 99 ? 1.585 15.711 7.585 1.00 83.31 99 ALA A CA 1
ATOM 802 C C . ALA A 1 99 ? 0.289 15.656 6.767 1.00 83.31 99 ALA A C 1
ATOM 804 O O . ALA A 1 99 ? -0.792 15.939 7.282 1.00 83.31 99 ALA A O 1
ATOM 805 N N . VAL A 1 100 ? 0.392 15.256 5.500 1.00 82.31 100 VAL A N 1
ATOM 806 C CA . VAL A 1 100 ? -0.764 14.963 4.643 1.00 82.31 100 VAL A CA 1
ATOM 807 C C . VAL A 1 100 ? -0.852 13.453 4.455 1.00 82.31 100 VAL A C 1
ATOM 809 O O . VAL A 1 100 ? 0.095 12.825 3.986 1.00 82.31 100 VAL A O 1
ATOM 812 N N . PHE A 1 101 ? -1.997 12.885 4.814 1.00 77.50 101 PHE A N 1
ATOM 813 C CA . PHE A 1 101 ? -2.333 11.482 4.613 1.00 77.50 101 PHE A CA 1
ATOM 814 C C . PHE A 1 101 ? -3.212 11.357 3.379 1.00 77.50 101 PHE A C 1
ATOM 816 O O . PHE A 1 101 ? -4.312 11.898 3.346 1.00 77.50 101 PHE A O 1
ATOM 823 N N . GLU A 1 102 ? -2.730 10.649 2.368 1.00 73.56 102 GLU A N 1
ATOM 824 C CA . GLU A 1 102 ? -3.447 10.420 1.117 1.00 73.56 102 GLU A CA 1
ATOM 825 C C . GLU A 1 102 ? -4.146 9.058 1.165 1.00 73.56 102 GLU A C 1
ATOM 827 O O . GLU A 1 102 ? -3.516 8.029 1.414 1.00 73.56 102 GLU A O 1
ATOM 832 N N . CYS A 1 103 ? -5.456 9.044 0.927 1.00 68.38 103 CYS A N 1
ATOM 833 C CA . CYS A 1 103 ? -6.238 7.819 0.842 1.00 68.38 103 CYS A CA 1
ATOM 834 C C . CYS A 1 103 ? -6.276 7.331 -0.610 1.00 68.38 103 CYS A C 1
ATOM 836 O O . CYS A 1 103 ? -6.690 8.057 -1.522 1.00 68.38 103 CYS A O 1
ATOM 838 N N . PHE A 1 104 ? -5.887 6.073 -0.809 1.00 62.09 104 PHE A N 1
ATOM 839 C CA . PHE A 1 104 ? -5.935 5.399 -2.101 1.00 62.09 104 PHE A CA 1
ATOM 840 C C . PHE A 1 104 ? -7.055 4.365 -2.086 1.00 62.09 104 PHE A C 1
ATOM 842 O O . PHE A 1 104 ? -6.911 3.298 -1.500 1.00 62.09 104 PHE A O 1
ATOM 849 N N . GLU A 1 105 ? -8.171 4.667 -2.744 1.00 62.16 105 GLU A N 1
ATOM 850 C CA . GLU A 1 105 ? -9.194 3.659 -3.010 1.00 62.16 105 GLU A CA 1
ATOM 851 C C . GLU A 1 105 ? -8.772 2.864 -4.252 1.00 62.16 105 GLU A C 1
ATOM 853 O O . GLU A 1 105 ? -8.828 3.367 -5.379 1.00 62.16 105 GLU A O 1
ATOM 858 N N . VAL A 1 106 ? -8.318 1.627 -4.047 1.00 58.44 106 VAL A N 1
ATOM 859 C CA . VAL A 1 106 ? -7.774 0.781 -5.126 1.00 58.44 106 VAL A CA 1
ATOM 860 C C . VAL A 1 106 ? -8.871 0.310 -6.092 1.00 58.44 106 VAL A C 1
ATOM 862 O O . VAL A 1 106 ? -8.598 0.031 -7.256 1.00 58.44 106 VAL A O 1
ATOM 865 N N . LEU A 1 107 ? -10.128 0.268 -5.645 1.00 64.19 107 LEU A N 1
ATOM 866 C CA . LEU A 1 107 ? -11.240 -0.284 -6.418 1.00 64.19 107 LEU A CA 1
ATOM 867 C C . LEU A 1 107 ? -12.110 0.812 -7.030 1.00 64.19 107 LEU A C 1
ATOM 869 O O . LEU A 1 107 ? -12.533 1.752 -6.356 1.00 64.19 107 LEU A O 1
ATOM 873 N N . ALA A 1 108 ? -12.423 0.660 -8.315 1.00 69.44 108 ALA A N 1
ATOM 874 C CA . ALA A 1 108 ? -13.457 1.454 -8.958 1.00 69.44 108 ALA A CA 1
ATOM 875 C C . ALA A 1 108 ? -14.848 0.984 -8.509 1.00 69.44 108 ALA A C 1
ATOM 877 O O . ALA A 1 108 ? -15.081 -0.204 -8.291 1.00 69.44 108 ALA A O 1
ATOM 878 N N . LYS A 1 109 ? -15.792 1.921 -8.405 1.00 71.44 109 LYS A N 1
ATOM 879 C CA . LYS A 1 109 ? -17.195 1.589 -8.143 1.00 71.44 109 LYS A CA 1
ATOM 880 C C . LYS A 1 109 ? -17.789 0.809 -9.315 1.00 71.44 109 LYS A C 1
ATOM 882 O O . LYS A 1 109 ? -17.503 1.126 -10.469 1.00 71.44 109 LYS A O 1
ATOM 887 N N . THR A 1 110 ? -18.687 -0.132 -9.028 1.00 69.31 110 THR A N 1
ATOM 888 C CA . THR A 1 110 ? -19.377 -0.949 -10.043 1.00 69.31 110 THR A CA 1
ATOM 889 C C . THR A 1 110 ? -20.028 -0.090 -11.125 1.00 69.31 110 THR A C 1
ATOM 891 O O . THR A 1 110 ? -19.887 -0.375 -12.308 1.00 69.31 110 THR A O 1
ATOM 894 N N . ASN A 1 111 ? -20.678 1.016 -10.749 1.00 70.38 111 ASN A N 1
ATOM 895 C CA . ASN A 1 111 ? -21.293 1.925 -11.718 1.00 70.38 111 ASN A CA 1
ATOM 896 C C . ASN A 1 111 ? -20.266 2.606 -12.641 1.00 70.38 111 ASN A C 1
ATOM 898 O O . ASN A 1 111 ? -20.549 2.802 -13.816 1.00 70.38 111 ASN A O 1
ATOM 902 N N . ALA A 1 112 ? -19.081 2.951 -12.135 1.00 75.56 112 ALA A N 1
ATOM 903 C CA . ALA A 1 112 ? -18.014 3.553 -12.923 1.00 75.56 112 ALA A CA 1
ATOM 904 C C . ALA A 1 112 ? -17.434 2.546 -13.923 1.00 75.56 112 ALA A C 1
ATOM 906 O O . ALA A 1 112 ? -17.106 2.932 -15.038 1.00 75.56 112 ALA A O 1
ATOM 907 N N . VAL A 1 113 ? -17.360 1.265 -13.542 1.00 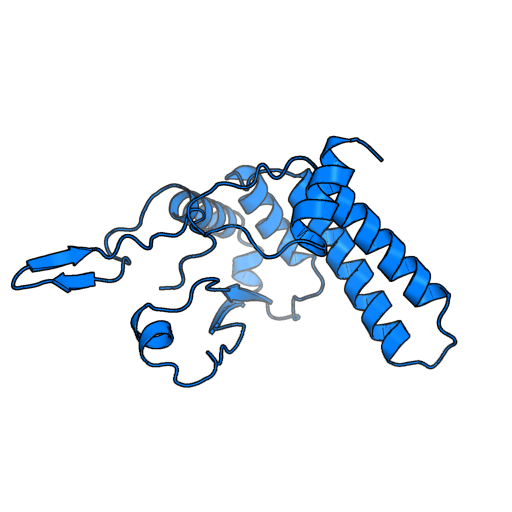77.94 113 VAL A N 1
ATOM 908 C CA . VAL A 1 113 ? -16.938 0.171 -14.430 1.00 77.94 113 VAL A CA 1
ATOM 909 C C . VAL A 1 113 ? -17.980 -0.085 -15.515 1.00 77.94 113 VAL A C 1
ATOM 911 O O . VAL A 1 113 ? -17.644 -0.070 -16.691 1.00 77.94 113 VAL A O 1
ATOM 914 N N . VAL A 1 114 ? -19.250 -0.264 -15.139 1.00 78.06 114 VAL A N 1
ATOM 915 C CA . VAL A 1 114 ? -20.332 -0.593 -16.086 1.00 78.06 114 VAL A CA 1
ATOM 916 C C . VAL A 1 114 ? -20.609 0.549 -17.071 1.00 78.06 114 VAL A C 1
ATOM 918 O O . VAL A 1 114 ? -20.954 0.294 -18.220 1.00 78.06 114 VAL A O 1
ATOM 921 N N . ASN A 1 115 ? -20.451 1.805 -16.644 1.00 80.38 115 ASN A N 1
ATOM 922 C CA . ASN A 1 115 ? -20.712 2.970 -17.493 1.00 80.38 115 ASN A CA 1
ATOM 923 C C . ASN A 1 115 ? -19.494 3.429 -18.313 1.00 80.38 115 ASN A C 1
ATOM 925 O O . ASN A 1 115 ? -19.630 4.343 -19.131 1.00 80.38 115 ASN A O 1
ATOM 929 N N . ALA A 1 116 ? -18.307 2.854 -18.093 1.00 85.75 116 ALA A N 1
ATOM 930 C CA . ALA A 1 116 ? -17.135 3.183 -18.894 1.00 85.75 116 ALA A CA 1
ATOM 931 C C . ALA A 1 116 ? -17.320 2.637 -20.318 1.00 85.75 116 ALA A C 1
ATOM 933 O O . ALA A 1 116 ? -17.509 1.440 -20.508 1.00 85.75 116 ALA A O 1
ATOM 934 N N . LYS A 1 117 ? -17.281 3.520 -21.324 1.00 81.12 117 LYS A N 1
ATOM 935 C CA . LYS A 1 117 ? -17.382 3.117 -22.737 1.00 81.12 117 LYS A CA 1
ATOM 936 C C . LYS A 1 117 ? -16.071 2.558 -23.286 1.00 81.12 117 LYS A C 1
ATOM 938 O O . LYS A 1 117 ? -16.106 1.582 -24.021 1.00 81.12 117 LYS A O 1
ATOM 943 N N . ASP A 1 118 ? -14.950 3.156 -22.884 1.00 84.25 118 ASP A N 1
ATOM 944 C CA . ASP A 1 118 ? -13.616 2.794 -23.375 1.00 84.25 118 ASP A CA 1
ATOM 945 C C . ASP A 1 118 ? -12.671 2.465 -22.215 1.00 84.25 118 ASP A C 1
ATOM 947 O O . ASP A 1 118 ? -12.194 1.342 -22.077 1.00 84.25 118 ASP A O 1
ATOM 951 N N . ALA A 1 119 ? -12.418 3.450 -21.349 1.00 78.69 119 ALA A N 1
ATOM 952 C CA . ALA A 1 119 ? -11.491 3.332 -20.234 1.00 78.69 119 ALA A CA 1
ATOM 953 C C . ALA A 1 119 ? -12.025 4.034 -18.985 1.00 78.69 119 ALA A C 1
ATOM 955 O O . ALA A 1 119 ? -12.779 5.009 -19.056 1.00 78.69 119 ALA A O 1
ATOM 956 N N . LEU A 1 120 ? -11.593 3.548 -17.824 1.00 76.69 120 LEU A N 1
ATOM 957 C CA . LEU A 1 120 ? -11.937 4.134 -16.539 1.00 76.69 120 LEU A CA 1
ATOM 958 C C . LEU A 1 120 ? -10.866 5.153 -16.142 1.00 76.69 120 LEU A C 1
ATOM 960 O O . LEU A 1 120 ? -9.719 4.795 -15.886 1.00 76.69 120 LEU A O 1
ATOM 964 N N . ILE A 1 121 ? -11.238 6.432 -16.086 1.00 76.75 121 ILE A N 1
ATOM 965 C CA . ILE A 1 121 ? -10.329 7.504 -15.665 1.00 76.75 121 ILE A CA 1
ATOM 966 C C . ILE A 1 121 ? -10.403 7.636 -14.141 1.00 76.75 121 ILE A C 1
ATOM 968 O O . ILE A 1 121 ? -11.461 7.935 -13.582 1.00 76.75 121 ILE A O 1
ATOM 972 N N . ARG A 1 122 ? -9.274 7.423 -13.459 1.00 69.56 122 ARG A N 1
ATOM 973 C CA . ARG A 1 122 ? -9.127 7.617 -12.008 1.00 69.56 122 ARG A CA 1
ATOM 974 C C . ARG A 1 122 ? -8.145 8.747 -11.735 1.00 69.56 122 ARG A C 1
ATOM 976 O O . ARG A 1 122 ? -7.099 8.828 -12.368 1.00 69.56 122 ARG A O 1
ATOM 983 N N . HIS A 1 123 ? -8.471 9.564 -10.742 1.00 66.50 123 HIS A N 1
ATOM 984 C CA . HIS A 1 123 ? -7.567 10.569 -10.199 1.00 66.50 123 HIS A CA 1
ATOM 985 C C . HIS A 1 123 ? -7.104 10.092 -8.826 1.00 66.50 123 HIS A C 1
ATOM 987 O O . HIS A 1 123 ? -7.927 9.733 -7.982 1.00 66.50 123 HIS A O 1
ATOM 993 N N . PHE A 1 124 ? -5.790 10.065 -8.629 1.00 63.53 124 PHE A N 1
ATOM 994 C CA . PHE A 1 124 ? -5.164 9.697 -7.367 1.00 63.53 124 PHE A CA 1
ATOM 995 C C . PHE A 1 124 ? -4.254 10.841 -6.896 1.00 63.53 124 PHE A C 1
ATOM 997 O O . PHE A 1 124 ? -3.564 11.423 -7.736 1.00 63.53 124 PHE A O 1
ATOM 1004 N N . PRO A 1 125 ? -4.212 11.144 -5.586 1.00 60.91 125 PRO A N 1
ATOM 1005 C CA . PRO A 1 125 ? -5.039 10.571 -4.517 1.00 60.91 125 PRO A CA 1
ATOM 1006 C C . PRO A 1 125 ? -6.487 11.092 -4.560 1.00 60.91 125 PRO A C 1
ATOM 1008 O O . PRO A 1 125 ? -6.737 12.225 -4.959 1.00 60.91 125 PRO A O 1
ATOM 1011 N N . ALA A 1 126 ? -7.453 10.263 -4.152 1.00 63.12 126 ALA A N 1
ATOM 1012 C CA . ALA A 1 126 ? -8.872 10.634 -4.217 1.00 63.12 126 ALA A CA 1
ATOM 1013 C C . ALA A 1 126 ? -9.280 11.576 -3.073 1.00 63.12 126 ALA A C 1
ATOM 1015 O O . ALA A 1 126 ? -10.091 12.482 -3.260 1.00 63.12 126 ALA A O 1
ATOM 1016 N N . ARG A 1 127 ? -8.720 11.356 -1.879 1.00 69.31 127 ARG A N 1
ATOM 1017 C CA . ARG A 1 127 ? -8.919 12.194 -0.692 1.00 69.31 127 ARG A CA 1
ATOM 1018 C C . ARG A 1 127 ? -7.609 12.316 0.067 1.00 69.31 127 ARG A C 1
ATOM 1020 O O . ARG A 1 127 ? -6.791 11.398 0.042 1.00 69.31 127 ARG A O 1
ATOM 1027 N N . ALA A 1 128 ? -7.436 13.435 0.758 1.00 77.25 128 ALA A N 1
ATOM 1028 C CA . ALA A 1 128 ? -6.309 13.645 1.645 1.00 77.25 128 ALA A CA 1
ATOM 1029 C C . ALA A 1 128 ? -6.768 14.293 2.955 1.00 77.25 128 ALA A C 1
ATOM 1031 O O . ALA A 1 128 ? -7.613 15.188 2.947 1.00 77.25 128 ALA A O 1
ATOM 1032 N N . ALA A 1 129 ? -6.202 13.844 4.071 1.00 81.88 129 ALA A N 1
ATOM 1033 C CA . ALA A 1 129 ? -6.414 14.414 5.392 1.00 81.88 129 ALA A CA 1
ATOM 1034 C C . ALA A 1 129 ? -5.123 15.083 5.868 1.00 81.88 129 ALA A C 1
ATOM 1036 O O . ALA A 1 129 ? -4.051 14.481 5.843 1.00 81.88 129 ALA A O 1
ATOM 1037 N N . PHE A 1 130 ? -5.218 16.335 6.308 1.00 85.25 130 PHE A N 1
ATOM 1038 C CA . PHE A 1 130 ? -4.089 17.039 6.906 1.00 85.25 130 PHE A CA 1
ATOM 1039 C C . PHE A 1 130 ? -4.107 16.869 8.423 1.00 85.25 130 PHE A C 1
ATOM 1041 O O . PHE A 1 130 ? -5.115 17.152 9.073 1.00 85.25 130 PHE A O 1
ATOM 1048 N N . LEU A 1 131 ? -2.975 16.457 8.985 1.00 86.75 131 LEU A N 1
ATOM 1049 C CA . LEU A 1 131 ? -2.763 16.361 10.418 1.00 86.75 131 LEU A CA 1
ATOM 1050 C C . LEU A 1 131 ? -1.722 17.388 10.853 1.00 86.75 131 LEU A C 1
ATOM 1052 O O . LEU A 1 131 ? -0.593 17.383 10.364 1.00 86.75 131 LEU A O 1
ATOM 1056 N N . SER A 1 132 ? -2.100 18.267 11.780 1.00 89.75 132 SER A N 1
ATOM 1057 C CA . SER A 1 132 ? -1.205 19.319 12.254 1.00 89.75 132 SER A CA 1
ATOM 1058 C C . SER A 1 132 ? -0.039 18.753 13.069 1.00 89.75 132 SER A C 1
ATOM 1060 O O . SER A 1 132 ? -0.121 17.666 13.651 1.00 89.75 132 SER A O 1
ATOM 1062 N N . LYS A 1 133 ? 1.055 19.514 13.147 1.00 86.50 133 LYS A N 1
ATOM 1063 C CA . LYS A 1 133 ? 2.238 19.137 13.928 1.00 86.50 133 LYS A CA 1
ATOM 1064 C C . LYS A 1 133 ? 1.909 18.884 15.401 1.00 86.50 133 LYS A C 1
ATOM 1066 O O . LYS A 1 133 ? 2.451 17.955 15.986 1.00 86.50 133 LYS A O 1
ATOM 1071 N N . GLU A 1 134 ? 1.000 19.662 15.981 1.00 90.12 134 GLU A N 1
ATOM 1072 C CA . GLU A 1 134 ? 0.574 19.526 17.380 1.00 90.12 134 GLU A CA 1
ATOM 1073 C C . GLU A 1 134 ? -0.086 18.167 17.634 1.00 90.12 134 GLU A C 1
ATOM 1075 O O . GLU A 1 134 ? 0.151 17.544 18.664 1.00 90.12 134 GLU A O 1
ATOM 1080 N N . ARG A 1 135 ? -0.876 17.674 16.673 1.00 89.44 135 ARG A N 1
ATOM 1081 C CA . ARG A 1 135 ? -1.492 16.343 16.749 1.00 89.44 135 ARG A CA 1
ATOM 1082 C C . ARG A 1 135 ? -0.494 15.221 16.486 1.00 89.44 135 ARG A C 1
ATOM 1084 O O . ARG A 1 135 ? -0.619 14.161 17.085 1.00 89.44 135 ARG A O 1
ATOM 1091 N N . LEU A 1 136 ? 0.499 15.455 15.628 1.00 86.00 136 LEU A N 1
ATOM 1092 C CA . LEU A 1 136 ? 1.558 14.481 15.342 1.00 86.00 136 LEU A CA 1
ATOM 1093 C C . LEU A 1 136 ? 2.479 14.219 16.539 1.00 86.00 136 LEU A C 1
ATOM 1095 O O . LEU A 1 136 ? 3.002 13.117 16.667 1.00 86.00 136 LEU A O 1
ATOM 1099 N N . VAL A 1 137 ? 2.679 15.208 17.415 1.00 88.00 137 VAL A N 1
ATOM 1100 C CA . VAL A 1 137 ? 3.495 15.042 18.633 1.00 88.00 137 VAL A CA 1
ATOM 1101 C C . VAL A 1 137 ? 2.695 14.523 19.833 1.00 88.00 137 VAL A C 1
ATOM 1103 O O . VAL A 1 137 ? 3.286 14.118 20.837 1.00 88.00 137 VAL A O 1
ATOM 1106 N N . ASP A 1 138 ? 1.364 14.513 19.747 1.00 91.56 138 ASP A N 1
ATOM 1107 C CA . ASP A 1 138 ? 0.487 13.964 20.777 1.00 91.56 138 ASP A CA 1
ATOM 1108 C C . ASP A 1 138 ? 0.476 12.430 20.702 1.00 91.56 138 ASP A C 1
ATOM 1110 O O . ASP A 1 138 ? -0.247 11.812 19.918 1.00 91.56 138 ASP A O 1
ATOM 1114 N N . LYS A 1 139 ? 1.277 11.803 21.569 1.00 90.38 139 LYS A N 1
ATOM 1115 C CA . LYS A 1 139 ? 1.391 10.340 21.656 1.00 90.38 139 LYS A CA 1
ATOM 1116 C C . LYS A 1 139 ? 0.064 9.647 21.968 1.00 90.38 139 LYS A C 1
ATOM 1118 O O . LYS A 1 139 ? -0.152 8.526 21.515 1.00 90.38 139 LYS A O 1
ATOM 1123 N N . SER A 1 140 ? -0.819 10.287 22.739 1.00 93.44 140 SER A N 1
ATOM 1124 C CA . SER A 1 140 ? -2.128 9.716 23.067 1.00 93.44 140 SER A CA 1
ATOM 1125 C C . SER A 1 140 ? -3.006 9.680 21.822 1.00 93.44 140 SER A C 1
ATOM 1127 O O . SER A 1 140 ? -3.582 8.644 21.497 1.00 93.44 140 SER A O 1
ATOM 1129 N N . PHE A 1 141 ? -3.049 10.792 21.085 1.00 92.38 141 PHE A N 1
ATOM 1130 C CA . PHE A 1 141 ? -3.770 10.873 19.820 1.00 92.38 141 PHE A CA 1
ATOM 1131 C C . PHE A 1 141 ? -3.235 9.876 18.785 1.00 92.38 141 PHE A C 1
ATOM 1133 O O . PHE A 1 141 ? -4.021 9.152 18.181 1.00 92.38 141 PHE A O 1
ATOM 1140 N N . ILE A 1 142 ? -1.913 9.794 18.601 1.00 90.81 142 ILE A N 1
ATOM 1141 C CA . ILE A 1 142 ? -1.298 8.882 17.624 1.00 90.81 142 ILE A CA 1
ATOM 1142 C C . ILE A 1 142 ? -1.596 7.418 17.944 1.00 90.81 142 ILE A C 1
ATOM 1144 O O . ILE A 1 142 ? -1.890 6.640 17.036 1.00 90.81 142 ILE A O 1
ATOM 1148 N N . LYS A 1 143 ? -1.586 7.046 19.226 1.00 89.44 143 LYS A N 1
ATOM 1149 C CA . LYS A 1 143 ? -1.959 5.699 19.655 1.00 89.44 143 LYS A CA 1
ATOM 1150 C C . LYS A 1 143 ? -3.417 5.374 19.325 1.00 89.44 143 LYS A C 1
ATOM 1152 O O . LYS A 1 143 ? -3.686 4.300 18.790 1.00 89.44 143 LYS A O 1
ATOM 1157 N N . GLU A 1 144 ? -4.345 6.288 19.604 1.00 92.69 144 GLU A N 1
ATOM 1158 C CA . GLU A 1 144 ? -5.761 6.089 19.271 1.00 92.69 144 GLU A CA 1
ATOM 1159 C C . GLU A 1 144 ? -6.003 6.074 17.760 1.00 92.69 144 GLU A C 1
ATOM 1161 O O . GLU A 1 144 ? -6.753 5.234 17.268 1.00 92.69 144 GLU A O 1
ATOM 1166 N N . LEU A 1 145 ? -5.315 6.928 17.000 1.00 88.81 145 LEU A N 1
ATOM 1167 C CA . LEU A 1 145 ? -5.371 6.924 15.540 1.00 88.81 145 LEU A CA 1
ATOM 1168 C C . LEU A 1 145 ? -4.845 5.602 14.964 1.00 88.81 145 LEU A C 1
ATOM 1170 O O . LEU A 1 145 ? -5.491 5.002 14.107 1.00 88.81 145 LEU A O 1
ATOM 1174 N N . GLY A 1 146 ? -3.701 5.118 15.454 1.00 86.75 146 GLY A N 1
ATOM 1175 C CA . GLY A 1 146 ? -3.136 3.833 15.042 1.00 86.75 146 GLY A CA 1
ATOM 1176 C C . GLY A 1 146 ? -4.052 2.660 15.385 1.00 86.75 146 GLY A C 1
ATOM 1177 O O . GLY A 1 146 ? -4.232 1.754 14.570 1.00 86.75 146 GLY A O 1
ATOM 1178 N N . ASN A 1 147 ? -4.694 2.708 16.555 1.00 86.50 147 ASN A N 1
ATOM 1179 C CA . ASN A 1 147 ? -5.720 1.749 16.944 1.00 86.50 147 ASN A CA 1
ATOM 1180 C C . ASN A 1 147 ? -6.932 1.801 16.004 1.00 86.50 147 ASN A C 1
ATOM 1182 O O . ASN A 1 147 ? -7.342 0.762 15.500 1.00 86.50 147 ASN A O 1
ATOM 1186 N N . ALA A 1 148 ? -7.468 2.988 15.714 1.00 85.75 148 ALA A N 1
ATOM 1187 C CA . ALA A 1 148 ? -8.610 3.156 14.819 1.00 85.75 148 ALA A CA 1
ATOM 1188 C C . ALA A 1 148 ? -8.316 2.629 13.406 1.00 85.75 148 ALA A C 1
ATOM 1190 O O . ALA A 1 148 ? -9.101 1.849 12.875 1.00 85.75 148 ALA A O 1
ATOM 1191 N N . ILE A 1 149 ? -7.160 2.973 12.825 1.00 82.94 149 ILE A N 1
ATOM 1192 C CA . ILE A 1 149 ? -6.735 2.470 11.507 1.00 82.94 149 ILE A CA 1
ATOM 1193 C C . ILE A 1 149 ? -6.615 0.943 11.521 1.00 82.94 149 ILE A C 1
ATOM 1195 O O . ILE A 1 149 ? -7.078 0.281 10.594 1.00 82.94 149 ILE A O 1
ATOM 1199 N N . TYR A 1 150 ? -6.029 0.376 12.579 1.00 81.69 150 TYR A N 1
ATOM 1200 C CA . TYR A 1 150 ? -5.946 -1.073 12.728 1.00 81.69 150 TYR A CA 1
ATOM 1201 C C . TYR A 1 150 ? -7.337 -1.713 12.785 1.00 81.69 150 TYR A C 1
ATOM 1203 O O . TYR A 1 150 ? -7.594 -2.651 12.034 1.00 81.69 150 TYR A O 1
ATOM 1211 N N . MET A 1 151 ? -8.246 -1.194 13.615 1.00 80.62 151 MET A N 1
ATOM 1212 C CA . MET A 1 151 ? -9.611 -1.718 13.715 1.00 80.62 151 MET A CA 1
ATOM 1213 C C . MET A 1 151 ? -10.333 -1.647 12.364 1.00 80.62 151 MET A C 1
ATOM 1215 O O . MET A 1 151 ? -10.903 -2.643 11.942 1.00 80.62 151 MET A O 1
ATOM 1219 N N . LEU A 1 152 ? -10.207 -0.540 11.623 1.00 76.31 152 LEU A N 1
ATOM 1220 C CA . LEU A 1 152 ? -10.769 -0.403 10.270 1.00 76.31 152 LEU A CA 1
ATOM 1221 C C . LEU A 1 152 ? -10.169 -1.379 9.244 1.00 76.31 152 LEU A C 1
ATOM 1223 O O . LEU A 1 152 ? -10.786 -1.635 8.213 1.00 76.31 152 LEU A O 1
ATOM 1227 N N . SER A 1 153 ? -8.970 -1.912 9.499 1.00 72.94 153 SER A N 1
ATOM 1228 C CA . SER A 1 153 ? -8.330 -2.902 8.623 1.00 72.94 153 SER A CA 1
ATOM 1229 C C . SER A 1 153 ? -8.777 -4.342 8.886 1.00 72.94 153 SER A C 1
ATOM 1231 O O . SER A 1 153 ? -8.647 -5.182 7.997 1.00 72.94 153 SER A O 1
ATOM 1233 N N . VAL A 1 154 ? -9.302 -4.633 10.082 1.00 71.75 154 VAL A N 1
ATOM 1234 C CA . VAL A 1 154 ? -9.697 -5.993 10.497 1.00 71.75 154 VAL A CA 1
ATOM 1235 C C . VAL A 1 154 ? -11.202 -6.148 10.723 1.00 71.75 154 VAL A C 1
ATOM 1237 O O . VAL A 1 154 ? -11.710 -7.266 10.669 1.00 71.75 154 VAL A O 1
ATOM 1240 N N . GLU A 1 155 ? -11.930 -5.050 10.935 1.00 73.25 155 GLU A N 1
ATOM 1241 C CA . GLU A 1 155 ? -13.374 -5.039 11.161 1.00 73.25 155 GLU A CA 1
ATOM 1242 C C . GLU A 1 155 ? -14.112 -4.230 10.084 1.00 73.25 155 GLU A C 1
ATOM 1244 O O . GLU A 1 155 ? -13.786 -3.065 9.839 1.00 73.25 155 GLU A O 1
ATOM 1249 N N . PRO A 1 156 ? -15.166 -4.799 9.464 1.00 67.75 156 PRO A N 1
ATOM 1250 C CA . PRO A 1 156 ? -16.014 -4.052 8.547 1.00 67.75 156 PRO A CA 1
ATOM 1251 C C . PRO A 1 156 ? -16.794 -2.960 9.286 1.00 67.75 156 PRO A C 1
ATOM 1253 O O . PRO A 1 156 ? -17.662 -3.245 10.119 1.00 67.75 156 PRO A O 1
ATOM 1256 N N . LEU A 1 157 ? -16.565 -1.699 8.919 1.00 71.94 157 LEU A N 1
ATOM 1257 C CA . LEU A 1 157 ? -17.355 -0.583 9.428 1.00 71.94 157 LEU A CA 1
ATOM 1258 C C . LEU A 1 157 ? -18.716 -0.528 8.716 1.00 71.94 157 LEU A C 1
ATOM 1260 O O . LEU A 1 157 ? -18.914 0.220 7.764 1.00 71.94 157 LEU A O 1
ATOM 1264 N N . ARG A 1 158 ? -19.683 -1.333 9.177 1.00 72.25 158 ARG A N 1
ATOM 1265 C CA . ARG A 1 158 ? -20.997 -1.517 8.516 1.00 72.25 158 ARG A CA 1
ATOM 1266 C C . ARG A 1 158 ? -21.762 -0.222 8.230 1.00 72.25 158 ARG A C 1
ATOM 1268 O O . ARG A 1 158 ? -22.528 -0.167 7.273 1.00 72.25 158 ARG A O 1
ATOM 1275 N N . MET A 1 159 ? -21.584 0.806 9.059 1.00 70.75 159 MET A N 1
ATOM 1276 C CA . MET A 1 159 ? -22.222 2.114 8.864 1.00 70.75 159 MET A CA 1
ATOM 1277 C C . MET A 1 159 ? -21.662 2.896 7.667 1.00 70.75 159 MET A C 1
ATOM 1279 O O . MET A 1 159 ? -22.389 3.690 7.079 1.00 70.75 159 MET A O 1
ATOM 1283 N N . ALA A 1 160 ? -20.412 2.622 7.296 1.00 67.31 160 ALA A N 1
ATOM 1284 C CA . ALA A 1 160 ? -19.670 3.247 6.207 1.00 67.31 160 ALA A CA 1
ATOM 1285 C C . ALA A 1 160 ? -19.778 2.491 4.878 1.00 67.31 160 ALA A C 1
ATOM 1287 O O . ALA A 1 160 ? -19.385 2.997 3.828 1.00 67.31 160 ALA A O 1
ATOM 1288 N N . MET A 1 161 ? -20.261 1.246 4.920 1.00 72.19 161 MET A N 1
ATOM 1289 C CA . MET A 1 161 ? -20.321 0.395 3.739 1.00 72.19 161 MET A CA 1
ATOM 1290 C C . MET A 1 161 ? -21.363 0.909 2.743 1.00 72.19 161 MET A C 1
ATOM 1292 O O . MET A 1 161 ? -22.481 1.283 3.109 1.00 72.19 161 MET A O 1
ATOM 1296 N N . GLU A 1 162 ? -20.990 0.881 1.465 1.00 69.75 162 GLU A N 1
ATOM 1297 C CA . GLU A 1 162 ? -21.863 1.247 0.355 1.00 69.75 162 GLU A CA 1
ATOM 1298 C C . GLU A 1 162 ? -23.099 0.333 0.343 1.00 69.75 162 GLU A C 1
ATOM 1300 O O . GLU A 1 162 ? -23.016 -0.863 0.623 1.00 69.75 162 GLU A O 1
ATOM 1305 N N . LYS A 1 163 ? -24.275 0.902 0.071 1.00 74.88 163 LYS A N 1
ATOM 1306 C CA . LYS A 1 163 ? 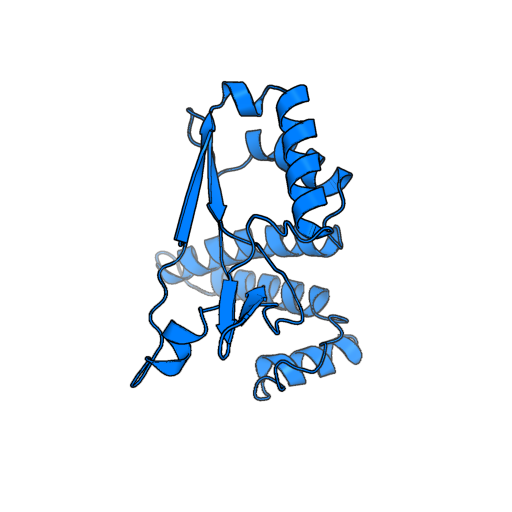-25.543 0.166 0.027 1.00 74.88 163 LYS A CA 1
ATOM 1307 C C . LYS A 1 163 ? -26.144 0.297 -1.359 1.00 74.88 163 LYS A C 1
ATOM 1309 O O . LYS A 1 163 ? -26.189 1.397 -1.907 1.00 74.88 163 LYS A O 1
ATOM 1314 N N . THR A 1 164 ? -26.659 -0.799 -1.899 1.00 71.75 164 THR A N 1
ATOM 1315 C CA . THR A 1 164 ? -27.395 -0.800 -3.167 1.00 71.75 164 THR A CA 1
ATOM 1316 C C . THR A 1 164 ? -28.803 -1.332 -2.977 1.00 71.75 164 THR A C 1
ATOM 1318 O O . THR A 1 164 ? -29.087 -2.134 -2.084 1.00 71.75 164 THR A O 1
ATOM 1321 N N . LYS A 1 165 ? -29.718 -0.857 -3.826 1.00 78.19 165 LYS A N 1
ATOM 1322 C CA . LYS A 1 165 ? -31.071 -1.400 -3.915 1.00 78.19 165 LYS A CA 1
ATOM 1323 C C . LYS A 1 165 ? -31.049 -2.581 -4.888 1.00 78.19 165 LYS A C 1
ATOM 1325 O O . LYS A 1 165 ? -30.721 -2.400 -6.059 1.00 78.19 165 LYS A O 1
ATOM 1330 N N . LYS A 1 166 ? -31.389 -3.779 -4.412 1.00 78.62 166 LYS A N 1
ATOM 1331 C CA . LYS A 1 166 ? -31.543 -4.994 -5.228 1.00 78.62 166 LYS A CA 1
ATOM 1332 C C . LYS A 1 166 ? -32.985 -5.478 -5.092 1.00 78.62 166 LYS A C 1
ATOM 1334 O O . LYS A 1 166 ? -33.392 -5.935 -4.025 1.00 78.62 166 LYS A O 1
ATOM 1339 N N . GLY A 1 167 ? -33.771 -5.325 -6.160 1.00 83.00 167 GLY A N 1
ATOM 1340 C CA . GLY A 1 167 ? -35.229 -5.464 -6.077 1.00 83.00 167 GLY A CA 1
ATOM 1341 C C . GLY A 1 167 ? -35.809 -4.394 -5.148 1.00 83.00 167 GLY A C 1
ATOM 1342 O O . GLY A 1 167 ? -35.512 -3.216 -5.329 1.00 83.00 167 GLY A O 1
ATOM 1343 N N . ASP A 1 168 ? -36.567 -4.804 -4.127 1.00 84.88 168 ASP A N 1
ATOM 1344 C CA . ASP A 1 168 ? -37.074 -3.918 -3.065 1.00 84.88 168 ASP A CA 1
ATOM 1345 C C . ASP A 1 168 ? -36.269 -3.947 -1.760 1.00 84.88 168 ASP A C 1
ATOM 1347 O O . ASP A 1 168 ? -36.607 -3.253 -0.804 1.00 84.88 168 ASP A O 1
ATOM 1351 N N . ASN A 1 169 ? -35.144 -4.664 -1.737 1.00 80.56 169 ASN A N 1
ATOM 1352 C CA . ASN A 1 169 ? -34.276 -4.736 -0.568 1.00 80.56 169 ASN A CA 1
ATOM 1353 C C . ASN A 1 169 ? -33.085 -3.781 -0.691 1.00 80.56 169 ASN A C 1
ATOM 1355 O O . ASN A 1 169 ? -32.473 -3.652 -1.753 1.00 80.56 169 ASN A O 1
ATOM 1359 N N . ILE A 1 170 ? -32.721 -3.145 0.424 1.00 80.19 170 ILE A N 1
ATOM 1360 C CA . ILE A 1 170 ? -31.451 -2.428 0.567 1.00 80.19 170 ILE A CA 1
ATOM 1361 C C . ILE A 1 170 ? -30.435 -3.422 1.118 1.00 80.19 170 ILE A C 1
ATOM 1363 O O . ILE A 1 170 ? -30.599 -3.930 2.227 1.00 80.19 170 ILE A O 1
ATOM 1367 N N . VAL A 1 171 ? -29.393 -3.696 0.343 1.00 81.25 171 VAL A N 1
ATOM 1368 C CA . VAL A 1 171 ? -28.346 -4.656 0.695 1.00 81.25 171 VAL A CA 1
ATOM 1369 C C . VAL A 1 171 ? -27.026 -3.908 0.823 1.00 81.25 171 VAL A C 1
ATOM 1371 O O . VAL A 1 171 ? -26.748 -2.980 0.062 1.00 81.25 171 VAL A O 1
ATOM 1374 N N . VAL A 1 172 ? -26.220 -4.288 1.811 1.00 73.38 172 VAL A N 1
ATOM 1375 C CA . VAL A 1 172 ? -24.843 -3.804 1.926 1.00 73.38 172 VAL A CA 1
ATOM 1376 C C . VAL A 1 172 ? -24.034 -4.404 0.776 1.00 73.38 172 VAL A C 1
ATOM 1378 O O . VAL A 1 172 ? -24.029 -5.621 0.593 1.00 73.38 172 VAL A O 1
ATOM 1381 N N . GLU A 1 173 ? -23.385 -3.558 -0.021 1.00 65.75 173 GLU A N 1
ATOM 1382 C CA . GLU A 1 173 ? -22.446 -3.999 -1.049 1.00 65.75 173 GLU A CA 1
ATOM 1383 C C . GLU A 1 173 ? -21.201 -4.547 -0.359 1.00 65.75 173 GLU A C 1
ATOM 1385 O O . GLU A 1 173 ? -20.324 -3.811 0.095 1.00 65.75 173 GLU A O 1
ATOM 1390 N N . GLU A 1 174 ? -21.115 -5.866 -0.298 1.00 62.19 174 GLU A N 1
ATOM 1391 C CA . GLU A 1 174 ? -19.852 -6.533 -0.049 1.00 62.19 174 GLU A CA 1
ATOM 1392 C C . GLU A 1 174 ? -19.072 -6.500 -1.366 1.00 62.19 174 GLU A C 1
ATOM 1394 O O . GLU A 1 174 ? -19.422 -7.176 -2.338 1.00 62.19 174 GLU A O 1
ATOM 1399 N N . ARG A 1 175 ? -18.070 -5.617 -1.455 1.00 57.66 175 ARG A N 1
ATOM 1400 C CA . ARG A 1 175 ? -17.226 -5.548 -2.651 1.00 57.66 175 ARG A CA 1
ATOM 1401 C C . ARG A 1 175 ? -16.539 -6.901 -2.806 1.00 57.66 175 ARG A C 1
ATOM 1403 O O . ARG A 1 175 ? -15.857 -7.343 -1.886 1.00 57.66 175 ARG A O 1
ATOM 1410 N N . GLN A 1 176 ? -16.689 -7.528 -3.972 1.00 49.75 176 GLN A N 1
ATOM 1411 C CA . GLN A 1 176 ? -15.957 -8.740 -4.347 1.00 49.75 176 GLN A CA 1
ATOM 1412 C C . GLN A 1 176 ? -14.485 -8.400 -4.611 1.00 49.75 176 GLN A C 1
ATOM 1414 O O . GLN A 1 176 ? -14.004 -8.450 -5.739 1.00 49.75 176 GLN A O 1
ATOM 1419 N N . SER A 1 177 ? -13.781 -7.974 -3.569 1.00 47.66 177 SER A N 1
ATOM 1420 C CA . SER A 1 177 ? -12.337 -7.833 -3.573 1.00 47.66 177 SER A CA 1
ATOM 1421 C C . SER A 1 177 ? -11.777 -8.768 -2.531 1.00 47.66 177 SER A C 1
ATOM 1423 O O . SER A 1 177 ? -12.162 -8.718 -1.366 1.00 47.66 177 SER A O 1
ATOM 1425 N N . ILE A 1 178 ? -10.824 -9.585 -2.958 1.00 42.62 178 ILE A N 1
ATOM 1426 C CA . ILE A 1 178 ? -10.065 -10.476 -2.085 1.00 42.62 178 ILE A CA 1
ATOM 1427 C C . ILE A 1 178 ? -9.250 -9.685 -1.044 1.00 42.62 178 ILE A C 1
ATOM 1429 O O . ILE A 1 178 ? -8.921 -10.196 0.024 1.00 42.62 178 ILE A O 1
ATOM 1433 N N . HIS A 1 179 ? -8.953 -8.412 -1.322 1.00 41.84 179 HIS A N 1
ATOM 1434 C CA . HIS A 1 179 ? -8.166 -7.557 -0.444 1.00 41.84 179 HIS A CA 1
ATOM 1435 C C . HIS A 1 179 ? -8.896 -6.234 -0.182 1.00 41.84 179 HIS A C 1
ATOM 1437 O O . HIS A 1 179 ? -8.966 -5.384 -1.079 1.00 41.84 179 HIS A O 1
ATOM 1443 N N . PRO A 1 180 ? -9.423 -6.003 1.034 1.00 44.56 180 PRO A N 1
ATOM 1444 C CA . PRO A 1 180 ? -9.948 -4.703 1.428 1.00 44.56 180 PRO A CA 1
ATOM 1445 C C . PRO A 1 180 ? -8.773 -3.752 1.705 1.00 44.56 180 PRO A C 1
ATOM 1447 O O . PRO A 1 180 ? -8.498 -3.386 2.843 1.00 44.56 180 PRO A O 1
ATOM 1450 N N . ARG A 1 181 ? -8.005 -3.371 0.676 1.00 43.62 181 ARG A N 1
ATOM 1451 C CA . ARG A 1 181 ? -6.960 -2.351 0.842 1.00 43.62 181 ARG A CA 1
ATOM 1452 C C . ARG A 1 181 ? -7.597 -0.965 0.702 1.00 43.62 181 ARG A C 1
ATOM 1454 O O . ARG A 1 181 ? -7.971 -0.552 -0.390 1.00 43.62 181 ARG A O 1
ATOM 1461 N N . ALA A 1 182 ? -7.705 -0.322 1.867 1.00 43.34 182 ALA A N 1
ATOM 1462 C CA . ALA A 1 182 ? -8.147 1.040 2.168 1.00 43.34 182 ALA A CA 1
ATOM 1463 C C . ALA A 1 182 ? -9.570 1.419 1.709 1.00 43.34 182 ALA A C 1
ATOM 1465 O O . ALA A 1 182 ? -9.838 1.734 0.550 1.00 43.34 182 ALA A O 1
ATOM 1466 N N . VAL A 1 183 ? -10.474 1.455 2.692 1.00 38.38 183 VAL A N 1
ATOM 1467 C CA . VAL A 1 183 ? -11.782 2.111 2.611 1.00 38.38 183 VAL A CA 1
ATOM 1468 C C . VAL A 1 183 ? -11.557 3.621 2.701 1.00 38.38 183 VAL A C 1
ATOM 1470 O O . VAL A 1 183 ? -11.014 4.106 3.691 1.00 38.38 183 VAL A O 1
ATOM 1473 N N . SER A 1 184 ? -11.970 4.368 1.680 1.00 40.12 184 SER A N 1
ATOM 1474 C CA . SER A 1 184 ? -12.288 5.785 1.850 1.00 40.12 184 SER A CA 1
ATOM 1475 C C . SER A 1 184 ? -13.800 5.902 2.015 1.00 40.12 184 SER A C 1
ATOM 1477 O O . SER A 1 184 ? -14.531 5.623 1.062 1.00 40.12 184 SER A O 1
ATOM 1479 N N . GLU A 1 185 ? -14.261 6.297 3.203 1.00 38.44 185 GLU A N 1
ATOM 1480 C CA . GLU A 1 185 ? -15.545 7.007 3.337 1.00 38.44 185 GLU A CA 1
ATOM 1481 C C . GLU A 1 185 ? -15.509 8.284 2.501 1.00 38.44 185 GLU A C 1
ATOM 1483 O O . GLU A 1 185 ? -14.410 8.887 2.433 1.00 38.44 185 GLU A O 1
#

pLDDT: mean 74.66, std 12.58, range [38.38, 93.75]

Secondary structure (DSSP, 8-state):
--HHHHHHHIIIIISPPPPTTSPP--TTHHHHHHHHHHHHHHHHHHSPSS-HHHHHHHHHHHHHHHHHHHHHT-S--HHHHHHHHHHHTTSTT-BTTEEEEEE---SPPHHHHHT-SS-----SSSEEEEEEHHHHH-HHHHHHHHHHHHHHHHS--TTTS-EEEETTEEEE-----S-------

Radius of gyration: 20.0 Å; chains: 1; bounding box: 62×44×46 Å

Sequence (185 aa):
MRTETVSFIFEHVFLPPKLPQEHYNELGADNLLKEISHAARDFSHALPAPNNERHIWTQLSRSLDKWIEVYDRGVPCRNIITTTLENICQDVRNGPKGAVFECFEVLAKTNAVVNAKDALIRHFPARAAFLSKERLVDKSFIKELGNAIYMLSVEPLRMAMEKTKKGDNIVVEERQSIHPRAVSE

Foldseek 3Di:
DDPQLVVVCCQPPPHDDDDQQDDDPCVNVLVVLVVLLVVLVVVLVPDDPPDPSNVVSVVVSVVSVVVSVVVVVPDQDLVNLLVVLLCVLVDDQADPFFHKDFFPDPDDDPCQVVPDPDDRDDDPSPDIDTDTPVQSNPSVNSSVVSVVVNCVQVPPPQVLFDWDCDPNDIDGDPDSGPHPRGDDD

InterPro domains:
  IPR046541 Domain of unknown function DUF6606 [PF20255] (9-185)

Organism: Cladophialophora bantiana (strain ATCC 10958 / CBS 173.52 / CDC B-1940 / NIH 8579) (NCBI:txid1442370)